Protein AF-A0A290Z7Z8-F1 (afdb_monomer)

Structure (mmCIF, N/CA/C/O backbone):
data_AF-A0A290Z7Z8-F1
#
_entry.id   AF-A0A290Z7Z8-F1
#
loop_
_atom_site.group_PDB
_atom_site.id
_atom_site.type_symbol
_atom_site.label_atom_id
_atom_site.label_alt_id
_atom_site.label_comp_id
_atom_site.label_asym_id
_atom_site.label_entity_id
_atom_site.label_seq_id
_atom_site.pdbx_PDB_ins_code
_atom_site.Cartn_x
_atom_site.Cartn_y
_atom_site.Cartn_z
_atom_site.occupancy
_atom_site.B_iso_or_equiv
_atom_site.auth_seq_id
_atom_site.auth_comp_id
_atom_site.auth_asym_id
_atom_site.auth_atom_id
_atom_site.pdbx_PDB_model_num
ATOM 1 N N . MET A 1 1 ? 29.429 -17.255 0.946 1.00 90.94 1 MET A N 1
ATOM 2 C CA . MET A 1 1 ? 29.333 -18.631 1.484 1.00 90.94 1 MET A CA 1
ATOM 3 C C . MET A 1 1 ? 28.510 -19.471 0.527 1.00 90.94 1 MET A C 1
ATOM 5 O O . MET A 1 1 ? 27.648 -18.906 -0.132 1.00 90.94 1 MET A O 1
ATOM 9 N N . SER A 1 2 ? 28.783 -20.770 0.415 1.00 92.50 2 SER A N 1
ATOM 10 C CA . SER A 1 2 ? 27.952 -21.655 -0.407 1.00 92.50 2 SER A CA 1
ATOM 11 C C . SER A 1 2 ? 26.678 -22.043 0.348 1.00 92.50 2 SER A C 1
ATOM 13 O O . SER A 1 2 ? 26.756 -22.319 1.544 1.00 92.50 2 SER A O 1
ATOM 15 N N . VAL A 1 3 ? 25.532 -22.036 -0.334 1.00 94.25 3 VAL A N 1
ATOM 16 C CA . VAL A 1 3 ? 24.234 -22.508 0.175 1.00 94.25 3 VAL A CA 1
ATOM 17 C C . VAL A 1 3 ? 23.570 -23.420 -0.858 1.00 94.25 3 VAL A C 1
ATOM 19 O O . VAL A 1 3 ? 23.825 -23.311 -2.059 1.00 94.25 3 VAL A O 1
ATOM 22 N N . SER A 1 4 ? 22.726 -24.334 -0.384 1.00 94.38 4 SER A N 1
ATOM 23 C CA . SER A 1 4 ? 22.167 -25.427 -1.184 1.00 94.38 4 SER A CA 1
ATOM 24 C C . SER A 1 4 ? 20.669 -25.245 -1.440 1.00 94.38 4 SER A C 1
ATOM 26 O O . SER A 1 4 ? 19.881 -26.067 -0.998 1.00 94.38 4 SER A O 1
ATOM 28 N N . LEU A 1 5 ? 20.264 -24.171 -2.130 1.00 92.88 5 LEU A N 1
ATOM 29 C CA . LEU A 1 5 ? 18.834 -23.887 -2.337 1.00 92.88 5 LEU A CA 1
ATOM 30 C C . LEU A 1 5 ? 18.140 -24.848 -3.313 1.00 92.88 5 LEU A C 1
ATOM 32 O O . LEU A 1 5 ? 17.034 -25.283 -3.026 1.00 92.88 5 LEU A O 1
ATOM 36 N N . THR A 1 6 ? 18.761 -25.187 -4.446 1.00 94.19 6 THR A N 1
ATOM 37 C CA . THR A 1 6 ? 18.162 -26.084 -5.467 1.00 94.19 6 THR A CA 1
ATOM 38 C C . THR A 1 6 ? 18.966 -27.374 -5.671 1.00 94.19 6 THR A C 1
ATOM 40 O O . THR A 1 6 ? 18.641 -28.216 -6.503 1.00 94.19 6 THR A O 1
ATOM 43 N N . GLY A 1 7 ? 20.037 -27.546 -4.897 1.00 90.88 7 GLY A N 1
ATOM 44 C CA . GLY A 1 7 ? 20.969 -28.668 -4.967 1.00 90.88 7 GLY A CA 1
ATOM 45 C C . GLY A 1 7 ? 22.252 -28.379 -4.181 1.00 90.88 7 GLY A C 1
ATOM 46 O O . GLY A 1 7 ? 22.467 -27.229 -3.778 1.00 90.88 7 GLY A O 1
ATOM 47 N N . PRO A 1 8 ? 23.119 -29.382 -3.948 1.00 92.44 8 PRO A N 1
ATOM 48 C CA . PRO A 1 8 ? 24.332 -29.214 -3.150 1.00 92.44 8 PRO A CA 1
ATOM 49 C C . PRO A 1 8 ? 25.234 -28.094 -3.681 1.00 92.44 8 PRO A C 1
ATOM 51 O O . PRO A 1 8 ? 25.689 -28.145 -4.820 1.00 92.44 8 PRO A O 1
ATOM 54 N N . GLY A 1 9 ? 25.478 -27.073 -2.855 1.00 89.12 9 GLY A N 1
ATOM 55 C CA . GLY A 1 9 ? 26.353 -25.947 -3.190 1.00 89.12 9 GLY A CA 1
ATOM 56 C C . GLY A 1 9 ? 25.905 -25.108 -4.393 1.00 89.12 9 GLY A C 1
ATOM 57 O O . GLY A 1 9 ? 26.718 -24.386 -4.965 1.00 89.12 9 GLY A O 1
ATOM 58 N N . SER A 1 10 ? 24.629 -25.207 -4.772 1.00 92.88 10 SER A N 1
ATOM 59 C CA . SER A 1 10 ? 24.052 -24.595 -5.979 1.00 92.88 10 SER A CA 1
ATOM 60 C C . SER A 1 10 ? 24.207 -23.074 -6.049 1.00 92.88 10 SER A C 1
ATOM 62 O O . SER A 1 10 ? 24.192 -22.518 -7.143 1.00 92.88 10 SER A O 1
ATOM 64 N N . HIS A 1 11 ? 24.365 -22.394 -4.909 1.00 95.50 11 HIS A N 1
ATOM 65 C CA . HIS A 1 11 ? 24.386 -20.936 -4.861 1.00 95.50 11 HIS A CA 1
ATOM 66 C C . HIS A 1 11 ? 25.506 -20.385 -3.981 1.00 95.50 11 HIS A C 1
ATOM 68 O O . HIS A 1 11 ? 25.950 -21.002 -3.007 1.00 95.50 11 HIS A O 1
ATOM 74 N N . VAL A 1 12 ? 25.926 -19.160 -4.298 1.00 93.69 12 VAL A N 1
ATOM 75 C CA . VAL A 1 12 ? 26.860 -18.375 -3.490 1.00 93.69 12 VAL A CA 1
ATOM 76 C C . VAL A 1 12 ? 26.119 -17.187 -2.894 1.00 93.69 12 VAL A C 1
ATOM 78 O O . VAL A 1 12 ? 25.787 -16.234 -3.586 1.00 93.69 12 VAL A O 1
ATOM 81 N N . LEU A 1 13 ? 25.915 -17.223 -1.581 1.00 93.06 13 LEU A N 1
ATOM 82 C CA . LEU A 1 13 ? 25.332 -16.126 -0.824 1.00 93.06 13 LEU A CA 1
ATOM 83 C C . LEU A 1 13 ? 26.422 -15.148 -0.367 1.00 93.06 13 LEU A C 1
ATOM 85 O O . LEU A 1 13 ? 27.355 -15.527 0.358 1.00 93.06 13 LEU A O 1
ATOM 89 N N . VAL A 1 14 ? 26.278 -13.875 -0.736 1.00 90.06 14 VAL A N 1
ATOM 90 C CA . VAL A 1 14 ? 27.146 -12.777 -0.287 1.00 90.06 14 VAL A CA 1
ATOM 91 C C . VAL A 1 14 ? 26.408 -11.942 0.755 1.00 90.06 14 VAL A C 1
ATOM 93 O O . VAL A 1 14 ? 25.531 -11.150 0.432 1.00 90.06 14 VAL A O 1
ATOM 96 N N . ARG A 1 15 ? 26.779 -12.097 2.029 1.00 86.75 15 ARG A N 1
ATOM 97 C CA . ARG A 1 15 ? 26.161 -11.350 3.133 1.00 86.75 15 ARG A CA 1
ATOM 98 C C . ARG A 1 15 ? 26.878 -10.022 3.354 1.00 86.75 15 ARG A C 1
ATOM 100 O O . ARG A 1 15 ? 28.103 -9.989 3.464 1.00 86.75 15 ARG A O 1
ATOM 107 N N . ARG A 1 16 ? 26.112 -8.938 3.481 1.00 82.12 16 ARG A N 1
ATOM 108 C CA . ARG A 1 16 ? 26.626 -7.620 3.880 1.00 82.12 16 ARG A CA 1
ATOM 109 C C . ARG A 1 16 ? 26.371 -7.392 5.376 1.00 82.12 16 ARG A C 1
ATOM 111 O O . ARG A 1 16 ? 25.258 -7.659 5.835 1.00 82.12 16 ARG A O 1
ATOM 118 N N . PRO A 1 17 ? 27.356 -6.902 6.152 1.00 77.94 17 PRO A N 1
ATOM 119 C CA . PRO A 1 17 ? 27.146 -6.571 7.559 1.00 77.94 17 PRO A CA 1
ATOM 120 C C . PRO A 1 17 ? 25.953 -5.628 7.750 1.00 77.94 17 PRO A C 1
ATOM 122 O O . PRO A 1 17 ? 25.793 -4.662 7.009 1.00 77.94 17 PRO A O 1
ATOM 125 N N . GLY A 1 18 ? 25.101 -5.926 8.731 1.00 77.75 18 GLY A N 1
ATOM 126 C CA . GLY A 1 18 ? 23.905 -5.131 9.034 1.00 77.75 18 GLY A CA 1
ATOM 127 C C . GLY A 1 18 ? 22.697 -5.371 8.117 1.00 77.75 18 GLY A C 1
ATOM 128 O O . GLY A 1 18 ? 21.610 -4.899 8.441 1.00 77.75 18 GLY A O 1
ATOM 129 N N . VAL A 1 19 ? 22.834 -6.136 7.028 1.00 83.00 19 VAL A N 1
ATOM 130 C CA . VAL A 1 19 ? 21.712 -6.460 6.131 1.00 83.00 19 VAL A CA 1
ATOM 131 C C . VAL A 1 19 ? 20.988 -7.716 6.617 1.00 83.00 19 VAL A C 1
ATOM 133 O O . VAL A 1 19 ? 21.551 -8.811 6.670 1.00 83.00 19 VAL A O 1
ATOM 136 N N . GLY A 1 20 ? 19.722 -7.542 6.999 1.00 88.44 20 GLY A N 1
ATOM 137 C CA . GLY A 1 20 ? 18.832 -8.612 7.456 1.00 88.44 20 GLY A CA 1
ATOM 138 C C . GLY A 1 20 ? 17.865 -9.135 6.393 1.00 88.44 20 GLY A C 1
ATOM 139 O O . GLY A 1 20 ? 17.064 -10.006 6.716 1.00 88.44 20 GLY A O 1
ATOM 140 N N . SER A 1 21 ? 17.900 -8.590 5.179 1.00 91.81 21 SER A N 1
ATOM 141 C CA . SER A 1 21 ? 17.049 -9.001 4.063 1.00 91.81 21 SER A CA 1
ATOM 142 C C . SER A 1 21 ? 17.734 -10.048 3.188 1.00 91.81 21 SER A C 1
ATOM 144 O O . SER A 1 21 ? 18.965 -10.119 3.153 1.00 91.81 21 SER A O 1
ATOM 146 N N . LEU A 1 22 ? 16.921 -10.834 2.493 1.00 95.31 22 LEU A N 1
ATOM 147 C CA . LEU A 1 22 ? 17.322 -11.732 1.422 1.00 95.31 22 LEU A CA 1
ATOM 148 C C . LEU A 1 22 ? 16.306 -11.606 0.284 1.00 95.31 22 LEU A C 1
ATOM 150 O O . LEU A 1 22 ? 15.119 -11.829 0.520 1.00 95.31 22 LEU A O 1
ATOM 154 N N . SER A 1 23 ? 16.768 -11.311 -0.928 1.00 95.75 23 SER A N 1
ATOM 155 C CA . SER A 1 23 ? 15.932 -11.356 -2.131 1.00 95.75 23 SER A CA 1
ATOM 156 C C . SER A 1 23 ? 16.237 -12.588 -2.990 1.00 95.75 23 SER A C 1
ATOM 158 O O . SER A 1 23 ? 17.393 -12.892 -3.291 1.00 95.75 23 SER A O 1
ATOM 160 N N . VAL A 1 24 ? 15.196 -13.314 -3.389 1.00 97.00 24 VAL A N 1
ATOM 161 C CA . VAL A 1 24 ? 15.277 -14.548 -4.179 1.00 97.00 24 VAL A CA 1
ATOM 162 C C . VAL A 1 24 ? 14.276 -14.472 -5.331 1.00 97.00 24 VAL A C 1
ATOM 164 O O . VAL A 1 24 ? 13.104 -14.178 -5.108 1.00 97.00 24 VAL A O 1
ATOM 167 N N . GLY A 1 25 ? 14.700 -14.739 -6.566 1.00 96.25 25 GLY A N 1
ATOM 168 C CA . GLY A 1 25 ? 13.774 -14.687 -7.702 1.00 96.25 25 GLY A CA 1
ATOM 169 C C . GLY A 1 25 ? 14.332 -15.200 -9.031 1.00 96.25 25 GLY A C 1
ATOM 170 O O . GLY A 1 25 ? 15.509 -15.564 -9.099 1.00 96.25 25 GLY A O 1
ATOM 171 N N . PRO A 1 26 ? 13.501 -15.213 -10.092 1.00 94.25 26 PRO A N 1
ATOM 172 C CA . PRO A 1 26 ? 13.855 -15.738 -11.406 1.00 94.25 26 PRO A CA 1
ATOM 173 C C . PRO A 1 26 ? 14.978 -14.961 -12.093 1.00 94.25 26 PRO A C 1
ATOM 175 O O . PRO A 1 26 ? 15.171 -13.770 -11.811 1.00 94.25 26 PRO A O 1
ATOM 178 N N . PRO A 1 27 ? 15.696 -15.598 -13.041 1.00 91.81 27 PRO A N 1
ATOM 179 C CA . PRO A 1 27 ? 16.619 -14.899 -13.928 1.00 91.81 27 PRO A CA 1
ATOM 180 C C . PRO A 1 27 ? 15.958 -13.671 -14.566 1.00 91.81 27 PRO A C 1
ATOM 182 O O . PRO A 1 27 ? 14.813 -13.733 -15.005 1.00 91.81 27 PRO A O 1
ATOM 185 N N . GLY A 1 28 ? 16.679 -12.549 -14.610 1.00 85.12 28 GLY A N 1
ATOM 186 C CA . GLY A 1 28 ? 16.146 -11.274 -15.105 1.00 85.12 28 GLY A CA 1
ATOM 187 C C . GLY A 1 28 ? 15.398 -10.442 -14.058 1.00 85.12 28 GLY A C 1
ATOM 188 O O . GLY A 1 28 ? 14.997 -9.325 -14.366 1.00 85.12 28 GLY A O 1
ATOM 189 N N . SER A 1 29 ? 15.246 -10.931 -12.822 1.00 85.06 29 SER A N 1
ATOM 190 C CA . SER A 1 29 ? 14.781 -10.096 -11.710 1.00 85.06 29 SER A CA 1
ATOM 191 C C . SER A 1 29 ? 15.838 -9.059 -11.332 1.00 85.06 29 SER A C 1
ATOM 193 O O . SER A 1 29 ? 17.018 -9.382 -11.161 1.00 85.06 29 SER A O 1
ATOM 195 N N . ASP A 1 30 ? 15.411 -7.813 -11.150 1.00 80.62 30 ASP A N 1
ATOM 196 C CA . ASP A 1 30 ? 16.306 -6.731 -10.761 1.00 80.62 30 ASP A CA 1
ATOM 197 C C . ASP A 1 30 ? 16.831 -6.927 -9.333 1.00 80.62 30 ASP A C 1
ATOM 199 O O . ASP A 1 30 ? 16.070 -6.949 -8.369 1.00 80.62 30 ASP A O 1
ATOM 203 N N . LYS A 1 31 ? 18.163 -6.980 -9.188 1.00 80.88 31 LYS A N 1
ATOM 204 C CA . LYS A 1 31 ? 18.872 -6.909 -7.893 1.00 80.88 31 LYS A CA 1
ATOM 205 C C . LYS A 1 31 ? 18.453 -7.987 -6.874 1.00 80.88 31 LYS A C 1
ATOM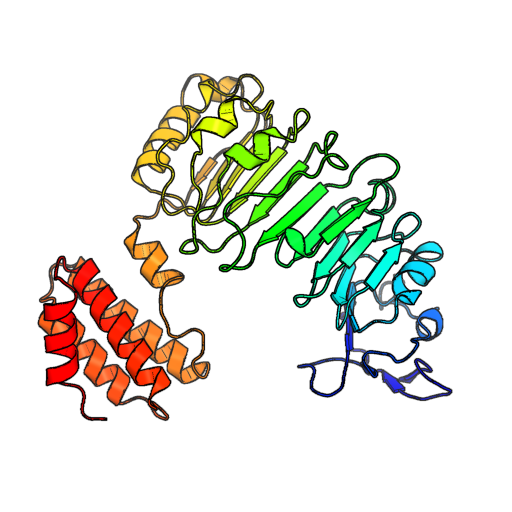 207 O O . LYS A 1 31 ? 18.329 -7.693 -5.683 1.00 80.88 31 LYS A O 1
ATOM 212 N N . VAL A 1 32 ? 18.281 -9.229 -7.324 1.00 91.88 32 VAL A N 1
ATOM 213 C CA . VAL A 1 32 ? 18.112 -10.377 -6.417 1.00 91.88 32 VAL A CA 1
ATOM 214 C C . VAL A 1 32 ? 19.454 -10.856 -5.853 1.00 91.88 32 VAL A C 1
ATOM 216 O O . VAL A 1 32 ? 20.461 -10.859 -6.564 1.00 91.88 32 VAL A O 1
ATOM 219 N N . ASP A 1 33 ? 19.480 -11.260 -4.581 1.00 94.06 33 ASP A N 1
ATOM 220 C CA . ASP A 1 33 ? 20.668 -11.834 -3.938 1.00 94.06 33 ASP A CA 1
ATOM 221 C C . ASP A 1 33 ? 20.939 -13.258 -4.441 1.00 94.06 33 ASP A C 1
ATOM 223 O O . ASP A 1 33 ? 22.098 -13.644 -4.604 1.00 94.06 33 ASP A O 1
ATOM 227 N N . LEU A 1 34 ? 19.879 -14.040 -4.675 1.00 95.88 34 LEU A N 1
ATOM 228 C CA . LEU A 1 34 ? 19.945 -15.423 -5.151 1.00 95.88 34 LEU A CA 1
ATOM 229 C C . LEU A 1 34 ? 18.967 -15.633 -6.313 1.00 95.88 34 LEU A C 1
ATOM 231 O O . LEU A 1 34 ? 17.805 -15.237 -6.245 1.00 95.88 34 LEU A O 1
ATOM 235 N N . VAL A 1 35 ? 19.446 -16.269 -7.381 1.00 95.88 35 VAL A N 1
ATOM 236 C CA . VAL A 1 35 ? 18.654 -16.535 -8.588 1.00 95.88 35 VAL A CA 1
ATOM 237 C C . VAL A 1 35 ? 18.174 -17.980 -8.571 1.00 95.88 35 VAL A C 1
ATOM 239 O O . VAL A 1 35 ? 19.001 -18.883 -8.609 1.00 95.88 35 VAL A O 1
ATOM 242 N N . VAL A 1 36 ? 16.860 -18.187 -8.565 1.00 96.06 36 VAL A N 1
ATOM 243 C CA . VAL A 1 36 ? 16.207 -19.505 -8.677 1.00 96.06 36 VAL A CA 1
ATOM 244 C C . VAL A 1 36 ? 15.135 -19.426 -9.754 1.00 96.06 36 VAL A C 1
ATOM 246 O O . VAL A 1 36 ? 14.522 -18.378 -9.905 1.00 96.06 36 VAL A O 1
ATOM 249 N N . GLY A 1 37 ? 14.888 -20.490 -10.512 1.00 94.25 37 GLY A N 1
ATOM 250 C CA . GLY A 1 37 ? 13.786 -20.530 -11.473 1.00 94.25 37 GLY A CA 1
ATOM 251 C C . GLY A 1 37 ? 12.418 -20.302 -10.807 1.00 94.25 37 GLY A C 1
ATOM 252 O O . GLY A 1 37 ? 12.262 -20.567 -9.614 1.00 94.25 37 GLY A O 1
ATOM 253 N N . PRO A 1 38 ? 11.403 -19.828 -11.555 1.00 93.12 38 PRO A N 1
ATOM 254 C CA . PRO A 1 38 ? 10.077 -19.558 -10.993 1.00 93.12 38 PRO A CA 1
ATOM 255 C C . PRO A 1 38 ? 9.416 -20.817 -10.411 1.00 93.12 38 PRO A C 1
ATOM 257 O O . PRO A 1 38 ? 8.707 -20.712 -9.417 1.00 93.12 38 PRO A O 1
ATOM 260 N N . ASP A 1 39 ? 9.697 -21.990 -10.982 1.00 95.94 39 ASP A N 1
ATOM 261 C CA . ASP A 1 39 ? 9.159 -23.289 -10.554 1.00 95.94 39 ASP A CA 1
ATOM 262 C C . ASP A 1 39 ? 10.179 -24.147 -9.786 1.00 95.94 39 ASP A C 1
ATOM 264 O O . ASP A 1 39 ? 9.902 -25.303 -9.455 1.00 95.94 39 ASP A O 1
ATOM 268 N N . ASP A 1 40 ? 11.372 -23.609 -9.511 1.00 95.88 40 ASP A N 1
ATOM 269 C CA . ASP A 1 40 ? 12.389 -24.343 -8.767 1.00 95.88 40 ASP A CA 1
ATOM 270 C C . ASP A 1 40 ? 11.940 -24.522 -7.319 1.00 95.88 40 ASP A C 1
ATOM 272 O O . ASP A 1 40 ? 11.587 -23.566 -6.627 1.00 95.88 40 ASP A O 1
ATOM 276 N N . ARG A 1 41 ? 12.023 -25.759 -6.826 1.00 95.31 41 ARG A N 1
ATOM 277 C CA . ARG A 1 41 ? 11.835 -26.034 -5.403 1.00 95.31 41 ARG A CA 1
ATOM 278 C C . ARG A 1 41 ? 13.003 -25.449 -4.614 1.00 95.31 41 ARG A C 1
ATOM 280 O O . ARG A 1 41 ? 14.156 -25.786 -4.883 1.00 95.31 41 ARG A O 1
ATOM 287 N N . VAL A 1 42 ? 12.692 -24.639 -3.607 1.00 96.44 42 VAL A N 1
ATOM 288 C CA . VAL A 1 42 ? 13.691 -23.960 -2.774 1.00 96.44 42 VAL A CA 1
ATOM 289 C C . VAL A 1 42 ? 13.804 -24.657 -1.421 1.00 96.44 42 VAL A C 1
ATOM 291 O O . VAL A 1 42 ? 12.835 -24.772 -0.678 1.00 96.44 42 VAL A O 1
ATOM 294 N N . ASP A 1 43 ? 15.002 -25.109 -1.062 1.00 96.38 43 ASP A N 1
ATOM 295 C CA . ASP A 1 43 ? 15.293 -25.583 0.289 1.00 96.38 43 ASP A CA 1
ATOM 296 C C . ASP A 1 43 ? 15.623 -24.406 1.218 1.00 96.38 43 ASP A C 1
ATOM 298 O O . ASP A 1 43 ? 16.778 -24.007 1.388 1.00 96.38 43 ASP A O 1
ATOM 302 N N . TRP A 1 44 ? 14.590 -23.846 1.847 1.00 96.19 44 TRP A N 1
ATOM 303 C CA . TRP A 1 44 ? 14.740 -22.747 2.806 1.00 96.19 44 TRP A CA 1
ATOM 304 C C . TRP A 1 44 ? 15.524 -23.135 4.067 1.00 96.19 44 TRP A C 1
ATOM 306 O O . TRP A 1 44 ? 16.088 -22.258 4.724 1.00 96.19 44 TRP A O 1
ATOM 316 N N . THR A 1 45 ? 15.634 -24.432 4.385 1.00 95.44 45 THR A N 1
ATOM 317 C CA . THR A 1 45 ? 16.413 -24.898 5.546 1.00 95.44 45 THR A CA 1
ATOM 318 C C . THR A 1 45 ? 17.917 -24.729 5.340 1.00 95.44 45 THR A C 1
ATOM 320 O O . THR A 1 45 ? 18.669 -24.640 6.309 1.00 95.44 45 THR A O 1
ATOM 323 N N . ALA A 1 46 ? 18.372 -24.540 4.094 1.00 95.12 46 ALA A N 1
ATOM 324 C CA . ALA A 1 46 ? 19.754 -24.167 3.795 1.00 95.12 46 ALA A CA 1
ATOM 325 C C . ALA A 1 46 ? 20.169 -22.809 4.405 1.00 95.12 46 ALA A C 1
ATOM 327 O O . ALA A 1 46 ? 21.354 -22.468 4.411 1.00 95.12 46 ALA A O 1
ATOM 328 N N . LEU A 1 47 ? 19.203 -22.025 4.901 1.00 94.69 47 LEU A N 1
ATOM 329 C CA . LEU A 1 47 ? 19.409 -20.755 5.598 1.00 94.69 47 LEU A CA 1
ATOM 330 C C . LEU A 1 47 ? 19.324 -20.892 7.129 1.00 94.69 47 LEU A C 1
ATOM 332 O O . LEU A 1 47 ? 19.438 -19.894 7.850 1.00 94.69 47 LEU A O 1
ATOM 336 N N . ASP A 1 48 ? 19.084 -22.093 7.651 1.00 93.12 48 ASP A N 1
ATOM 337 C CA . ASP A 1 48 ? 19.016 -22.324 9.089 1.00 93.12 48 ASP A CA 1
ATOM 338 C C . ASP A 1 48 ? 20.398 -22.246 9.743 1.00 93.12 48 ASP A C 1
ATOM 340 O O . ASP A 1 48 ? 21.438 -22.483 9.130 1.00 93.12 48 ASP A O 1
ATOM 344 N N . GLY A 1 49 ? 20.413 -21.806 11.003 1.00 89.81 49 GLY A N 1
ATOM 345 C CA . GLY A 1 49 ? 21.645 -21.512 11.742 1.00 89.81 49 GLY A CA 1
ATOM 346 C C . GLY A 1 49 ? 22.358 -20.224 11.314 1.00 89.81 49 GLY A C 1
ATOM 347 O O . GLY A 1 49 ? 23.332 -19.829 11.950 1.00 89.81 49 GLY A O 1
ATOM 348 N N . LEU A 1 50 ? 21.888 -19.530 10.270 1.00 91.88 50 LEU A N 1
ATOM 349 C CA . LEU A 1 50 ? 22.421 -18.219 9.918 1.00 91.88 50 LEU A CA 1
ATOM 350 C C . LEU A 1 50 ? 21.874 -17.150 10.862 1.00 91.88 50 LEU A C 1
ATOM 352 O O . LEU A 1 50 ? 20.666 -17.003 11.046 1.00 91.88 50 LEU A O 1
ATOM 356 N N . GLU A 1 51 ? 22.786 -16.352 11.408 1.00 90.81 51 GLU A N 1
ATOM 357 C CA . GLU A 1 51 ? 22.469 -15.299 12.367 1.00 90.81 51 GLU A CA 1
ATOM 358 C C . GLU A 1 51 ? 22.987 -13.939 11.902 1.00 90.81 51 GLU A C 1
ATOM 360 O O . GLU A 1 51 ? 23.967 -13.816 11.158 1.00 90.81 51 GLU A O 1
ATOM 365 N N . THR A 1 52 ? 22.302 -12.887 12.329 1.00 87.50 52 THR A N 1
ATOM 366 C CA . THR A 1 52 ? 22.767 -11.501 12.274 1.00 87.50 52 THR A CA 1
ATOM 367 C C . THR A 1 52 ? 23.931 -11.295 13.253 1.00 87.50 52 THR A C 1
ATOM 369 O O . THR A 1 52 ? 24.054 -12.049 14.214 1.00 87.50 52 THR A O 1
ATOM 372 N N . PRO A 1 53 ? 24.749 -10.236 13.097 1.00 82.88 53 PRO A N 1
ATOM 373 C CA . PRO A 1 53 ? 25.813 -9.930 14.062 1.00 82.88 53 PRO A CA 1
ATOM 374 C C . PRO A 1 53 ? 25.333 -9.747 15.514 1.00 82.88 53 PRO A C 1
ATOM 376 O O . PRO A 1 53 ? 26.130 -9.860 16.436 1.00 82.88 53 PRO A O 1
ATOM 379 N N . ALA A 1 54 ? 24.042 -9.461 15.717 1.00 84.69 54 ALA A N 1
ATOM 380 C CA . ALA A 1 54 ? 23.418 -9.320 17.031 1.00 84.69 54 ALA A CA 1
ATOM 381 C C . ALA A 1 54 ? 22.813 -10.635 17.576 1.00 84.69 54 ALA A C 1
ATOM 383 O O . ALA A 1 54 ? 22.073 -10.593 18.553 1.00 84.69 54 ALA A O 1
ATOM 384 N N . GLY A 1 55 ? 23.065 -11.784 16.933 1.00 85.50 55 GLY A N 1
ATOM 385 C CA . GLY A 1 55 ? 22.569 -13.104 17.357 1.00 85.50 55 GLY A CA 1
ATOM 386 C C . GLY A 1 55 ? 21.101 -13.391 17.015 1.00 85.50 55 GLY A C 1
ATOM 387 O O . GLY A 1 55 ? 20.551 -14.410 17.412 1.00 85.50 55 GLY A O 1
ATOM 388 N N . GLY A 1 56 ? 20.427 -12.496 16.286 1.00 86.44 56 GLY A N 1
ATOM 389 C CA . GLY A 1 56 ? 19.079 -12.751 15.768 1.00 86.44 56 GLY A CA 1
ATOM 390 C C . GLY A 1 56 ? 19.105 -13.626 14.516 1.00 86.44 56 GLY A C 1
ATOM 391 O O . GLY A 1 56 ? 20.056 -13.552 13.742 1.00 86.44 56 GLY A O 1
ATOM 392 N N . LEU A 1 57 ? 18.041 -14.385 14.271 1.00 91.00 57 LEU A N 1
ATOM 393 C CA . LEU A 1 57 ? 17.890 -15.238 13.090 1.00 91.00 57 LEU A CA 1
ATOM 394 C C . LEU A 1 57 ? 18.002 -14.443 11.772 1.00 91.00 57 LEU A C 1
ATOM 396 O O . LEU A 1 57 ? 17.429 -13.362 11.634 1.00 91.00 57 LEU A O 1
ATOM 400 N N . TRP A 1 58 ? 18.724 -14.987 10.790 1.00 93.19 58 TRP A N 1
ATOM 401 C CA . TRP A 1 58 ? 18.880 -14.426 9.444 1.00 93.19 58 TRP A CA 1
ATOM 402 C C . TRP A 1 58 ? 18.422 -15.434 8.370 1.00 93.19 58 TRP A C 1
ATOM 404 O O . TRP A 1 58 ? 18.793 -16.602 8.473 1.00 93.19 58 TRP A O 1
ATOM 414 N N . PRO A 1 59 ? 17.638 -15.043 7.349 1.00 94.50 59 PRO A N 1
ATOM 415 C CA . PRO A 1 59 ? 17.137 -13.694 7.096 1.00 94.50 59 PRO A CA 1
ATOM 416 C C . PRO A 1 59 ? 16.009 -13.296 8.060 1.00 94.50 59 PRO A C 1
ATOM 418 O O . PRO A 1 59 ? 15.303 -14.139 8.612 1.00 94.50 59 PRO A O 1
ATOM 421 N N . ARG A 1 60 ? 15.874 -11.984 8.270 1.00 94.50 60 ARG A N 1
ATOM 422 C CA . ARG A 1 60 ? 14.752 -11.348 8.979 1.00 94.50 60 ARG A CA 1
ATOM 423 C C . ARG A 1 60 ? 13.629 -11.015 7.998 1.00 94.50 60 ARG A C 1
ATOM 425 O O . ARG A 1 60 ? 12.464 -11.229 8.315 1.00 94.50 60 ARG A O 1
ATOM 432 N N . TRP A 1 61 ? 14.000 -10.528 6.815 1.00 95.50 61 TRP A N 1
ATOM 433 C CA . TRP A 1 61 ? 13.093 -10.146 5.734 1.00 95.50 61 TRP A CA 1
ATOM 434 C C . TRP A 1 61 ? 13.402 -10.971 4.491 1.00 95.50 61 TRP A C 1
ATOM 436 O O . TRP A 1 61 ? 14.573 -11.135 4.152 1.00 95.50 61 TRP A O 1
ATOM 446 N N . VAL A 1 62 ? 12.372 -11.493 3.838 1.00 97.25 62 VAL A N 1
ATOM 447 C CA . VAL A 1 62 ? 12.508 -12.261 2.599 1.00 97.25 62 VAL A CA 1
ATOM 448 C C . VAL A 1 62 ? 11.655 -11.607 1.525 1.00 97.25 62 VAL A C 1
ATOM 450 O O . VAL A 1 62 ? 10.457 -11.434 1.731 1.00 97.25 62 VAL A O 1
ATOM 453 N N . ASP A 1 63 ? 12.267 -11.280 0.395 1.00 97.12 63 ASP A N 1
ATOM 454 C CA . ASP A 1 63 ? 11.581 -10.899 -0.836 1.00 97.12 63 ASP A CA 1
ATOM 455 C C . ASP A 1 63 ? 11.705 -12.077 -1.806 1.00 97.12 63 ASP A C 1
ATOM 457 O O . ASP A 1 63 ? 12.801 -12.386 -2.270 1.00 97.12 63 ASP A O 1
ATOM 461 N N . TYR A 1 64 ? 10.608 -12.783 -2.069 1.00 97.69 64 TYR A N 1
ATOM 462 C CA . TYR A 1 64 ? 10.590 -13.957 -2.934 1.00 97.69 64 TYR A CA 1
ATOM 463 C C . TYR A 1 64 ? 9.631 -13.759 -4.105 1.00 97.69 64 TYR A C 1
ATOM 465 O O . TYR A 1 64 ? 8.454 -13.470 -3.898 1.00 97.69 64 TYR A O 1
ATOM 473 N N . ARG A 1 65 ? 10.131 -13.964 -5.325 1.00 97.38 65 ARG A N 1
ATOM 474 C CA . ARG A 1 65 ? 9.324 -14.048 -6.547 1.00 97.38 65 ARG A CA 1
ATOM 475 C C . ARG A 1 65 ? 9.422 -15.461 -7.115 1.00 97.38 65 ARG A C 1
ATOM 477 O O . ARG A 1 65 ? 10.520 -15.918 -7.422 1.00 97.38 65 ARG A O 1
ATOM 484 N N . GLY A 1 66 ? 8.288 -16.127 -7.295 1.00 96.00 66 GLY A N 1
ATOM 485 C CA . GLY A 1 66 ? 8.229 -17.489 -7.824 1.00 96.00 66 GLY A CA 1
ATOM 486 C C . GLY A 1 66 ? 6.985 -18.243 -7.365 1.00 96.00 66 GLY A C 1
ATOM 487 O O . GLY A 1 66 ? 6.027 -17.649 -6.873 1.00 96.00 66 GLY A O 1
ATOM 488 N N . ASN A 1 67 ? 7.003 -19.560 -7.545 1.00 95.81 67 ASN A N 1
ATOM 489 C CA . ASN A 1 67 ? 5.866 -20.446 -7.305 1.00 95.81 67 ASN A CA 1
ATOM 490 C C . ASN A 1 67 ? 6.119 -21.456 -6.171 1.00 95.81 67 ASN A C 1
ATOM 492 O O . ASN A 1 67 ? 5.186 -22.149 -5.762 1.00 95.81 67 ASN A O 1
ATOM 496 N N . ASP A 1 68 ? 7.341 -21.547 -5.627 1.00 96.88 68 ASP A N 1
ATOM 497 C CA . ASP A 1 68 ? 7.626 -22.422 -4.487 1.00 96.88 68 ASP A CA 1
ATOM 498 C C . ASP A 1 68 ? 6.985 -21.880 -3.206 1.00 96.88 68 ASP A C 1
ATOM 500 O O . ASP A 1 68 ? 7.284 -20.792 -2.715 1.00 96.88 68 ASP A O 1
ATOM 504 N N . LEU A 1 69 ? 6.093 -22.679 -2.629 1.00 97.56 69 LEU A N 1
ATOM 505 C CA . LEU A 1 69 ? 5.337 -22.301 -1.436 1.00 97.56 69 LEU A CA 1
ATOM 506 C C . LEU A 1 69 ? 5.987 -22.798 -0.143 1.00 97.56 69 LEU A C 1
ATOM 508 O O . LEU A 1 69 ? 5.449 -22.584 0.945 1.00 97.56 69 LEU A O 1
ATOM 512 N N . SER A 1 70 ? 7.141 -23.465 -0.223 1.00 96.62 70 SER A N 1
ATOM 513 C CA . SER A 1 70 ? 7.751 -24.089 0.950 1.00 96.62 70 SER A CA 1
ATOM 514 C C . SER A 1 70 ? 8.293 -23.066 1.960 1.00 96.62 70 SER A C 1
ATOM 516 O O . SER A 1 70 ? 8.469 -23.403 3.131 1.00 96.62 70 SER A O 1
ATOM 518 N N . VAL A 1 71 ? 8.407 -21.787 1.572 1.00 97.25 71 VAL A N 1
ATOM 519 C CA . VAL A 1 71 ? 8.673 -20.665 2.491 1.00 97.25 71 VAL A CA 1
ATOM 520 C C . VAL A 1 71 ? 7.598 -20.539 3.577 1.00 97.25 71 VAL A C 1
ATOM 522 O O . VAL A 1 71 ? 7.905 -20.221 4.727 1.00 97.25 71 VAL A O 1
ATOM 525 N N . PHE A 1 72 ? 6.336 -20.842 3.250 1.00 98.00 72 PHE A N 1
ATOM 526 C CA . PHE A 1 72 ? 5.229 -20.805 4.206 1.00 98.00 72 PHE A CA 1
ATOM 527 C C . PHE A 1 72 ? 5.324 -21.947 5.220 1.00 98.00 72 PHE A C 1
ATOM 529 O O . PHE A 1 72 ? 5.026 -21.730 6.396 1.00 98.00 72 PHE A O 1
ATOM 536 N N . GLU A 1 73 ? 5.781 -23.131 4.801 1.00 96.25 73 GLU A N 1
ATOM 537 C CA . GLU A 1 73 ? 6.038 -24.272 5.690 1.00 96.25 73 GLU A CA 1
ATOM 538 C C . GLU A 1 73 ? 7.260 -24.028 6.580 1.00 96.25 73 GLU A C 1
ATOM 540 O O . GLU A 1 73 ? 7.198 -24.229 7.794 1.00 96.25 73 GLU A O 1
ATOM 545 N N . TRP A 1 74 ? 8.349 -23.512 6.009 1.00 96.88 74 TRP A N 1
ATOM 546 C CA . TRP A 1 74 ? 9.550 -23.138 6.757 1.00 96.88 74 TRP A CA 1
ATOM 547 C C . TRP A 1 74 ? 9.235 -22.121 7.863 1.00 96.88 74 TRP A C 1
ATOM 549 O O . TRP A 1 74 ? 9.645 -22.286 9.018 1.00 96.88 74 TRP A O 1
ATOM 559 N N . ALA A 1 75 ? 8.383 -21.138 7.557 1.00 97.31 75 ALA A N 1
ATOM 560 C CA . ALA A 1 75 ? 7.924 -20.144 8.521 1.00 97.31 75 ALA A CA 1
ATOM 561 C C . ALA A 1 75 ? 7.047 -20.712 9.661 1.00 97.31 75 ALA A C 1
ATOM 563 O O . ALA A 1 75 ? 6.732 -19.994 10.611 1.00 97.31 75 ALA A O 1
ATOM 564 N N . ARG A 1 76 ? 6.622 -21.983 9.615 1.00 96.31 76 ARG A N 1
ATOM 565 C CA . ARG A 1 76 ? 5.904 -22.630 10.735 1.00 96.31 76 ARG A CA 1
ATOM 566 C C . ARG A 1 76 ? 6.855 -23.007 11.865 1.00 96.31 76 ARG A C 1
ATOM 568 O O . ARG A 1 76 ? 6.529 -22.823 13.039 1.00 96.31 76 ARG A O 1
ATOM 575 N N . ALA A 1 77 ? 8.037 -23.512 11.510 1.00 92.62 77 ALA A N 1
ATOM 576 C CA . ALA A 1 77 ? 9.065 -23.924 12.464 1.00 92.62 77 ALA A CA 1
ATOM 577 C C . ALA A 1 77 ? 9.843 -22.727 13.030 1.00 92.62 77 ALA A C 1
ATOM 579 O O . ALA A 1 77 ? 10.333 -22.769 14.160 1.00 92.62 77 ALA A O 1
ATOM 580 N N . ARG A 1 78 ? 9.928 -21.639 12.258 1.00 90.75 78 ARG A N 1
ATOM 581 C CA . ARG A 1 78 ? 10.782 -20.490 12.546 1.00 90.75 78 ARG A CA 1
ATOM 582 C C . ARG A 1 78 ? 10.088 -19.184 12.176 1.00 90.75 78 ARG A C 1
ATOM 584 O O . ARG A 1 78 ? 9.590 -19.036 11.071 1.00 90.75 78 ARG A O 1
ATOM 591 N N . ARG A 1 79 ? 10.106 -18.196 13.076 1.00 92.25 79 ARG A N 1
ATOM 592 C CA . ARG A 1 79 ? 9.527 -16.876 12.784 1.00 92.25 79 ARG A CA 1
ATOM 593 C C . ARG A 1 79 ? 10.380 -16.109 11.769 1.00 92.25 79 ARG A C 1
ATOM 595 O O . ARG A 1 79 ? 11.589 -15.985 11.959 1.00 92.25 79 ARG A O 1
ATOM 602 N N . VAL A 1 80 ? 9.723 -15.524 10.770 1.00 95.69 80 VAL A N 1
ATOM 603 C CA . VAL A 1 80 ? 10.300 -14.559 9.821 1.00 95.69 80 VAL A CA 1
ATOM 604 C C . VAL A 1 80 ? 9.691 -13.184 10.112 1.00 95.69 80 VAL A C 1
ATOM 606 O O . VAL A 1 80 ? 8.490 -13.074 10.357 1.00 95.69 80 VAL A O 1
ATOM 609 N N . GLU A 1 81 ? 10.485 -12.114 10.162 1.00 96.62 81 GLU A N 1
ATOM 610 C CA . GLU A 1 81 ? 9.946 -10.790 10.511 1.00 96.62 81 GLU A CA 1
ATOM 611 C C . GLU A 1 81 ? 9.071 -10.215 9.405 1.00 96.62 81 GLU A C 1
ATOM 613 O O . GLU A 1 81 ? 8.019 -9.653 9.706 1.00 96.62 81 GLU A O 1
ATOM 618 N N . GLY A 1 82 ? 9.430 -10.441 8.144 1.00 97.56 82 GLY A N 1
ATOM 619 C CA . GLY A 1 82 ? 8.507 -10.204 7.048 1.00 97.56 82 GLY A CA 1
ATOM 620 C C . GLY A 1 82 ? 8.814 -10.999 5.794 1.00 97.56 82 GLY A C 1
ATOM 621 O O . GLY A 1 82 ? 9.970 -11.277 5.485 1.00 97.56 82 GLY A O 1
ATOM 622 N N . LEU A 1 83 ? 7.747 -11.354 5.086 1.00 98.50 83 LEU A N 1
ATOM 623 C CA . LEU A 1 83 ? 7.799 -11.981 3.773 1.00 98.50 83 LEU A CA 1
ATOM 624 C C . LEU A 1 83 ? 7.074 -11.080 2.776 1.00 98.50 83 LEU A C 1
ATOM 626 O O . LEU A 1 83 ? 5.919 -10.723 3.007 1.00 98.50 83 LEU A O 1
ATOM 630 N N . HIS A 1 84 ? 7.735 -10.742 1.678 1.00 98.50 84 HIS A N 1
ATOM 631 C CA . HIS A 1 84 ? 7.106 -10.291 0.448 1.00 98.50 84 HIS A CA 1
ATOM 632 C C . HIS A 1 84 ? 7.135 -11.457 -0.539 1.00 98.50 84 HIS A C 1
ATOM 634 O O . HIS A 1 84 ? 8.206 -11.932 -0.902 1.00 98.50 84 HIS A O 1
ATOM 640 N N . PHE A 1 85 ? 5.962 -11.948 -0.921 1.00 98.44 85 PHE A N 1
ATOM 641 C CA . PHE A 1 85 ? 5.789 -13.032 -1.878 1.00 98.44 85 PHE A CA 1
ATOM 642 C C . PHE A 1 85 ? 5.141 -12.473 -3.141 1.00 98.44 85 PHE A C 1
ATOM 644 O O . PHE A 1 85 ? 4.039 -11.934 -3.063 1.00 98.44 85 PHE A O 1
ATOM 651 N N . GLU A 1 86 ? 5.788 -12.622 -4.289 1.00 97.75 86 GLU A N 1
ATOM 652 C CA . GLU A 1 86 ? 5.223 -12.293 -5.594 1.00 97.75 86 GLU A CA 1
ATOM 653 C C . GLU A 1 86 ? 5.017 -13.568 -6.411 1.00 97.75 86 GLU A C 1
ATOM 655 O O . GLU A 1 86 ? 5.972 -14.280 -6.731 1.00 97.75 86 GLU A O 1
ATOM 660 N N . ALA A 1 87 ? 3.757 -13.849 -6.742 1.00 96.81 87 ALA A N 1
ATOM 661 C CA . ALA A 1 87 ? 3.399 -15.016 -7.530 1.00 96.81 87 ALA A CA 1
ATOM 662 C C . ALA A 1 87 ? 3.856 -14.848 -8.988 1.00 96.81 87 ALA A C 1
ATOM 664 O O . ALA A 1 87 ? 3.655 -13.793 -9.587 1.00 96.81 87 ALA A O 1
ATOM 665 N N . ALA A 1 88 ? 4.440 -15.900 -9.565 1.00 96.06 88 ALA A N 1
ATOM 666 C CA . ALA A 1 88 ? 4.778 -15.955 -10.992 1.00 96.06 88 ALA A CA 1
ATOM 667 C C . ALA A 1 88 ? 3.748 -16.755 -11.820 1.00 96.06 88 ALA A C 1
ATOM 669 O O . ALA A 1 88 ? 3.910 -16.921 -13.028 1.00 96.06 88 ALA A O 1
ATOM 670 N N . SER A 1 89 ? 2.722 -17.303 -11.163 1.00 97.06 89 SER A N 1
ATOM 671 C CA . SER A 1 89 ? 1.601 -18.042 -11.749 1.00 97.06 89 SER A CA 1
ATOM 672 C C . SER A 1 89 ? 0.450 -18.151 -10.737 1.00 97.06 89 SER A C 1
ATOM 674 O O . SER A 1 89 ? 0.543 -17.634 -9.622 1.00 97.06 89 SER A O 1
ATOM 676 N N . ASP A 1 90 ? -0.638 -18.830 -11.105 1.00 98.31 90 ASP A N 1
ATOM 677 C CA . ASP A 1 90 ? -1.733 -19.121 -10.178 1.00 98.31 90 ASP A CA 1
ATOM 678 C C . ASP A 1 90 ? -1.264 -20.029 -9.028 1.00 98.31 90 ASP A C 1
ATOM 680 O O . ASP A 1 90 ? -0.724 -21.114 -9.254 1.00 98.31 90 ASP A O 1
ATOM 684 N N . VAL A 1 91 ? -1.530 -19.631 -7.780 1.00 98.12 91 VAL A N 1
ATOM 685 C CA . VAL A 1 91 ? -1.032 -20.329 -6.580 1.00 98.12 91 VAL A CA 1
ATOM 686 C C . VAL A 1 91 ? -2.106 -20.537 -5.513 1.00 98.12 91 VAL A C 1
ATOM 688 O O . VAL A 1 91 ? -3.089 -19.798 -5.403 1.00 98.12 91 VAL A O 1
ATOM 691 N N . VAL A 1 92 ? -1.904 -21.564 -4.681 1.00 98.44 92 VAL A N 1
ATOM 692 C CA . VAL A 1 92 ? -2.742 -21.869 -3.511 1.00 98.44 92 VAL A CA 1
ATOM 693 C C . VAL A 1 92 ? -1.876 -21.853 -2.259 1.00 98.44 92 VAL A C 1
ATOM 695 O O . VAL A 1 92 ? -1.176 -22.814 -1.964 1.00 98.44 92 VAL A O 1
ATOM 698 N N . ILE A 1 93 ? -1.934 -20.752 -1.520 1.00 98.31 93 ILE A N 1
ATOM 699 C CA . ILE A 1 93 ? -1.102 -20.484 -0.352 1.00 98.31 93 ILE A CA 1
ATOM 700 C C . ILE A 1 93 ? -1.857 -20.869 0.925 1.00 98.31 93 ILE A C 1
ATOM 702 O O . ILE A 1 93 ? -2.939 -20.342 1.196 1.00 98.31 93 ILE A O 1
ATOM 706 N N . ASP A 1 94 ? -1.254 -21.722 1.758 1.00 98.06 94 ASP A N 1
ATOM 707 C CA . ASP A 1 94 ? -1.722 -21.979 3.125 1.00 98.06 94 ASP A CA 1
ATOM 708 C C . ASP A 1 94 ? -0.778 -21.363 4.168 1.00 98.06 94 ASP A C 1
ATOM 710 O O . ASP A 1 94 ? 0.169 -21.999 4.639 1.00 98.06 94 ASP A O 1
ATOM 714 N N . ALA A 1 95 ? -1.081 -20.127 4.572 1.00 97.88 95 ALA A N 1
ATOM 715 C CA . ALA A 1 95 ? -0.352 -19.424 5.622 1.00 97.88 95 ALA A CA 1
ATOM 716 C C . ALA A 1 95 ? -0.897 -19.707 7.037 1.00 97.88 95 ALA A C 1
ATOM 718 O O . ALA A 1 95 ? -0.393 -19.126 7.994 1.00 97.88 95 ALA A O 1
ATOM 719 N N . SER A 1 96 ? -1.901 -20.582 7.213 1.00 96.69 96 SER A N 1
ATOM 720 C CA . SER A 1 96 ? -2.648 -20.717 8.481 1.00 96.69 96 SER A CA 1
ATOM 721 C C . SER A 1 96 ? -1.785 -21.026 9.711 1.00 96.69 96 SER A C 1
ATOM 723 O O . SER A 1 96 ? -2.123 -20.599 10.812 1.00 96.69 96 SER A O 1
ATOM 725 N N . GLY A 1 97 ? -0.663 -21.730 9.530 1.00 96.81 97 GLY A N 1
ATOM 726 C CA . GLY A 1 97 ? 0.304 -22.051 10.588 1.00 96.81 97 GLY A CA 1
ATOM 727 C C . GLY A 1 97 ? 1.604 -21.242 10.539 1.00 96.81 97 GLY A C 1
ATOM 728 O O . GLY A 1 97 ? 2.485 -21.454 11.375 1.00 96.81 97 GLY A O 1
ATOM 729 N N . SER A 1 98 ? 1.769 -20.364 9.551 1.00 97.62 98 SER A N 1
ATOM 730 C CA . SER A 1 98 ? 3.031 -19.672 9.276 1.00 97.62 98 SER A CA 1
ATOM 731 C C . SER A 1 98 ? 3.220 -18.458 10.188 1.00 97.62 98 SER A C 1
ATOM 733 O O . SER A 1 98 ? 2.289 -17.687 10.419 1.00 97.62 98 SER A O 1
ATOM 735 N N . ARG A 1 99 ? 4.441 -18.268 10.704 1.00 97.75 99 ARG A N 1
ATOM 736 C CA . ARG A 1 99 ? 4.770 -17.236 11.698 1.00 97.75 99 ARG A CA 1
ATOM 737 C C . ARG A 1 99 ? 5.516 -16.068 11.058 1.00 97.75 99 ARG A C 1
ATOM 739 O O . ARG A 1 99 ? 6.744 -16.091 10.949 1.00 97.75 99 ARG A O 1
ATOM 746 N N . PHE A 1 100 ? 4.781 -15.015 10.714 1.00 97.69 100 PHE A N 1
ATOM 747 C CA . PHE A 1 100 ? 5.325 -13.800 10.107 1.00 97.69 100 PHE A CA 1
ATOM 748 C C . PHE A 1 100 ? 5.107 -12.572 10.998 1.00 97.69 100 PHE A C 1
ATOM 750 O O . PHE A 1 100 ? 4.063 -12.419 11.618 1.00 97.69 100 PHE A O 1
ATOM 757 N N . GLY A 1 101 ? 6.056 -11.637 11.059 1.00 97.38 101 GLY A N 1
ATOM 758 C CA . GLY A 1 101 ? 5.775 -10.301 11.616 1.00 97.38 101 GLY A CA 1
ATOM 759 C C . GLY A 1 101 ? 4.889 -9.453 10.691 1.00 97.38 101 GLY A C 1
ATOM 760 O O . GLY A 1 101 ? 4.090 -8.640 11.162 1.00 97.38 101 GLY A O 1
ATOM 761 N N . SER A 1 102 ? 5.002 -9.673 9.383 1.00 98.12 102 SER A N 1
ATOM 762 C CA . SER A 1 102 ? 4.100 -9.175 8.345 1.00 98.12 102 SER A CA 1
ATOM 763 C C . SER A 1 102 ? 4.218 -10.023 7.081 1.00 98.12 102 SER A C 1
ATOM 765 O O . SER A 1 102 ? 5.319 -10.442 6.729 1.00 98.12 102 SER A O 1
ATOM 767 N N . LEU A 1 103 ? 3.111 -10.222 6.377 1.00 98.75 103 LEU A N 1
ATOM 768 C CA . LEU A 1 103 ? 3.073 -10.893 5.081 1.00 98.75 103 LEU A CA 1
ATOM 769 C C . LEU A 1 103 ? 2.589 -9.908 4.017 1.00 98.75 103 LEU A C 1
ATOM 771 O O . LEU A 1 103 ? 1.537 -9.304 4.180 1.00 98.75 103 LEU A O 1
ATOM 775 N N . THR A 1 104 ? 3.325 -9.761 2.924 1.00 98.75 104 THR A N 1
ATOM 776 C CA . THR A 1 104 ? 2.850 -9.100 1.707 1.00 98.75 104 THR A CA 1
ATOM 777 C C . THR A 1 104 ? 2.728 -10.144 0.613 1.00 98.75 104 THR A C 1
ATOM 779 O O . THR A 1 104 ? 3.680 -10.881 0.377 1.00 98.75 104 THR A O 1
ATOM 782 N N . VAL A 1 105 ? 1.575 -10.205 -0.045 1.00 98.62 105 VAL A N 1
ATOM 783 C CA . VAL A 1 105 ? 1.349 -11.063 -1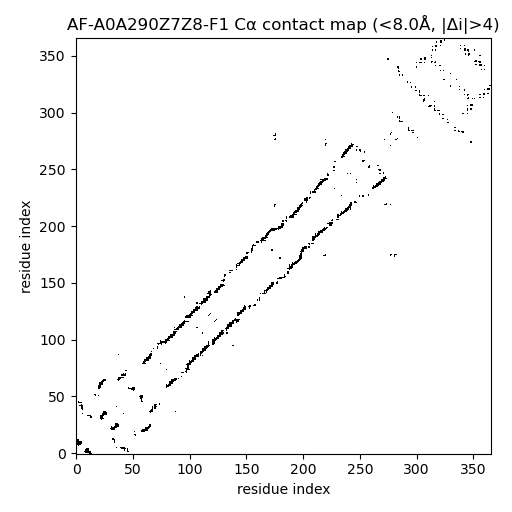.209 1.00 98.62 105 VAL A CA 1
ATOM 784 C C . VAL A 1 105 ? 1.013 -10.181 -2.400 1.00 98.62 105 VAL A C 1
ATOM 786 O O . VAL A 1 105 ? -0.017 -9.507 -2.410 1.00 98.62 105 VAL A O 1
ATOM 789 N N . ASN A 1 106 ? 1.893 -10.187 -3.391 1.00 98.00 106 ASN A N 1
ATOM 790 C CA . ASN A 1 106 ? 1.668 -9.597 -4.694 1.00 98.00 106 ASN A CA 1
ATOM 791 C C . ASN A 1 106 ? 1.191 -10.690 -5.656 1.00 98.00 106 ASN A C 1
ATOM 793 O O . ASN A 1 106 ? 1.837 -11.726 -5.812 1.00 98.00 106 ASN A O 1
ATOM 797 N N . SER A 1 107 ? 0.032 -10.466 -6.269 1.00 96.88 107 SER A N 1
ATOM 798 C CA . SER A 1 107 ? -0.563 -11.404 -7.225 1.00 96.88 107 SER A CA 1
ATOM 799 C C . SER A 1 107 ? 0.232 -11.531 -8.522 1.00 96.88 107 SER A C 1
ATOM 801 O O . SER A 1 107 ? 0.085 -12.536 -9.205 1.00 96.88 107 SER A O 1
ATOM 803 N N . GLY A 1 108 ? 1.007 -10.512 -8.915 1.00 93.25 108 GLY A N 1
ATOM 804 C CA . GLY A 1 108 ? 1.619 -10.464 -10.247 1.00 93.25 108 GLY A CA 1
ATOM 805 C C . GLY A 1 108 ? 0.600 -10.489 -11.400 1.00 93.25 108 GLY A C 1
ATOM 806 O O . GLY A 1 108 ? 0.982 -10.729 -12.540 1.00 93.25 108 GLY A O 1
ATOM 807 N N . GLY A 1 109 ? -0.694 -10.264 -11.123 1.00 94.12 109 GLY A N 1
ATOM 808 C CA . GLY A 1 109 ? -1.789 -10.467 -12.081 1.00 94.12 109 GLY A CA 1
ATOM 809 C C . GLY A 1 109 ? -2.295 -11.914 -12.184 1.00 94.12 109 GLY A C 1
ATOM 810 O O . GLY A 1 109 ? -3.005 -12.242 -13.133 1.00 94.12 109 GLY A O 1
ATOM 811 N N . HIS A 1 110 ? -1.935 -12.781 -11.233 1.00 96.62 110 HIS A N 1
ATOM 812 C CA . HIS A 1 110 ? -2.342 -14.186 -11.171 1.00 96.62 110 HIS A CA 1
ATOM 813 C C . HIS A 1 110 ? -3.370 -14.460 -10.073 1.00 96.62 110 HIS A C 1
ATOM 815 O O . HIS A 1 110 ? -3.458 -13.741 -9.078 1.00 96.62 110 HIS A O 1
ATOM 821 N N . CYS A 1 111 ? -4.118 -15.558 -10.205 1.00 97.88 111 CYS A N 1
ATOM 822 C CA . CYS A 1 111 ? -5.058 -15.977 -9.175 1.00 97.88 111 CYS A CA 1
ATOM 823 C C . CYS A 1 111 ? -4.319 -16.538 -7.951 1.00 97.88 111 CYS A C 1
ATOM 825 O O . CYS A 1 111 ? -3.656 -17.575 -8.011 1.00 97.88 111 CYS A O 1
ATOM 827 N N . VAL A 1 112 ? -4.505 -15.895 -6.800 1.00 98.44 112 VAL A N 1
ATOM 828 C CA . VAL A 1 112 ? -3.967 -16.314 -5.506 1.00 98.44 112 VAL A CA 1
ATOM 829 C C . VAL A 1 112 ? -5.109 -16.775 -4.605 1.00 98.44 112 VAL A C 1
ATOM 831 O O . VAL A 1 112 ? -5.904 -15.976 -4.102 1.00 98.44 112 VAL A O 1
ATOM 834 N N . ARG A 1 113 ? -5.167 -18.078 -4.317 1.00 98.56 113 ARG A N 1
ATOM 835 C CA . ARG A 1 113 ? -6.025 -18.604 -3.245 1.00 98.56 113 ARG A CA 1
ATOM 836 C C . ARG A 1 113 ? -5.236 -18.597 -1.945 1.00 98.56 113 ARG A C 1
ATOM 838 O O . ARG A 1 113 ? -4.329 -19.403 -1.788 1.00 98.56 113 ARG A O 1
ATOM 845 N N . LEU A 1 114 ? -5.560 -17.699 -1.021 1.00 98.38 114 LEU A N 1
ATOM 846 C CA . LEU A 1 114 ? -4.793 -17.490 0.207 1.00 98.38 114 LEU A CA 1
ATOM 847 C C . LEU A 1 114 ? -5.620 -17.848 1.439 1.00 98.38 114 LEU A C 1
ATOM 849 O O . LEU A 1 114 ? -6.617 -17.192 1.748 1.00 98.38 114 LEU A O 1
ATOM 853 N N . ARG A 1 115 ? -5.158 -18.845 2.196 1.00 98.44 115 ARG A N 1
ATOM 854 C CA . ARG A 1 115 ? -5.616 -19.076 3.565 1.00 98.44 115 ARG A CA 1
ATOM 855 C C .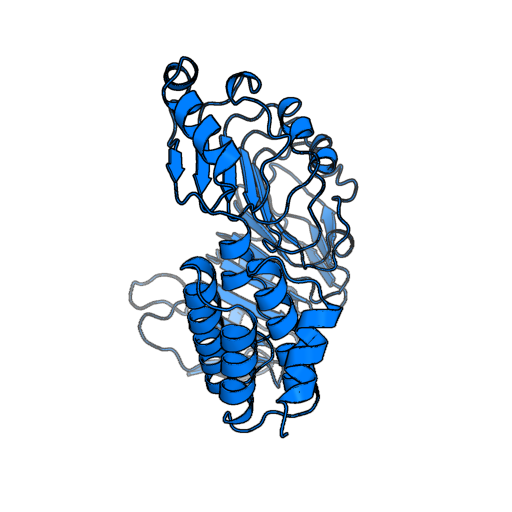 ARG A 1 115 ? -4.766 -18.258 4.532 1.00 98.44 115 ARG A C 1
ATOM 857 O O . ARG A 1 115 ? -3.580 -18.525 4.698 1.00 98.44 115 ARG A O 1
ATOM 864 N N . LEU A 1 116 ? -5.385 -17.267 5.163 1.00 98.12 116 LEU A N 1
ATOM 865 C CA . LEU A 1 116 ? -4.748 -16.344 6.097 1.00 98.12 116 LEU A CA 1
ATOM 866 C C . LEU A 1 116 ? -4.329 -17.050 7.393 1.00 98.12 116 LEU A C 1
ATOM 868 O O . LEU A 1 116 ? -5.060 -17.895 7.920 1.00 98.12 116 LEU A O 1
ATOM 872 N N . ALA A 1 117 ? -3.176 -16.643 7.926 1.00 97.25 117 ALA A N 1
ATOM 873 C CA . ALA A 1 117 ? -2.794 -16.949 9.299 1.00 97.25 117 ALA A CA 1
ATOM 874 C C . ALA A 1 117 ? -3.663 -16.152 10.288 1.00 97.25 117 ALA A C 1
ATOM 876 O O . ALA A 1 117 ? -4.023 -15.007 9.987 1.00 97.25 117 ALA A O 1
ATOM 877 N N . PRO A 1 118 ? -3.962 -16.700 11.478 1.00 97.31 118 PRO A N 1
ATOM 878 C CA . PRO A 1 118 ? -4.534 -15.913 12.558 1.00 97.31 118 PRO A CA 1
ATOM 879 C C . PRO A 1 118 ? -3.601 -14.760 12.958 1.00 97.31 118 PRO A C 1
ATOM 881 O O . PRO A 1 118 ? -2.374 -14.884 12.887 1.00 97.31 118 PRO A O 1
ATOM 884 N N . ALA A 1 119 ? -4.177 -13.668 13.463 1.00 97.31 119 ALA A N 1
ATOM 885 C CA . ALA A 1 119 ? -3.450 -12.457 13.856 1.00 97.31 119 ALA A CA 1
ATOM 886 C C . ALA A 1 119 ? -2.302 -12.700 14.859 1.00 97.31 119 ALA A C 1
ATOM 888 O O . ALA A 1 119 ? -1.326 -11.954 14.878 1.00 97.31 119 ALA A O 1
ATOM 889 N N . GLU A 1 120 ? -2.395 -13.747 15.685 1.00 97.19 120 GLU A N 1
ATOM 890 C CA . GLU A 1 120 ? -1.338 -14.120 16.636 1.00 97.19 120 GLU A CA 1
ATOM 891 C C 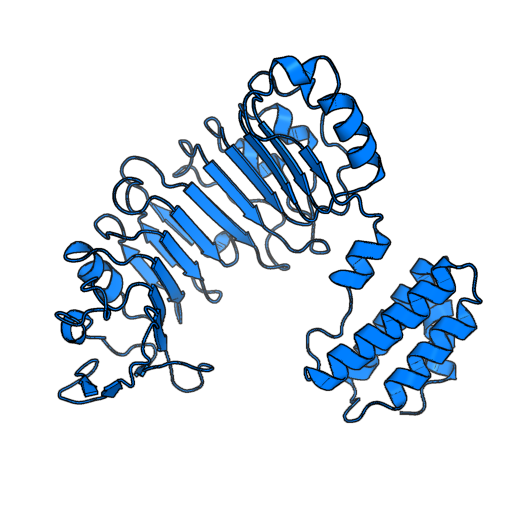. GLU A 1 120 ? -0.057 -14.620 15.944 1.00 97.19 120 GLU A C 1
ATOM 893 O O . GLU A 1 120 ? 1.044 -14.412 16.454 1.00 97.19 120 GLU A O 1
ATOM 898 N N . LEU A 1 121 ? -0.194 -15.261 14.777 1.00 97.62 121 LEU A N 1
ATOM 899 C CA . LEU A 1 121 ? 0.922 -15.809 14.003 1.00 97.62 121 LEU A CA 1
ATOM 900 C C . LEU A 1 121 ? 1.392 -14.836 12.924 1.00 97.62 121 LEU A C 1
ATOM 902 O O . LEU A 1 121 ? 2.588 -14.778 12.638 1.00 97.62 121 LEU A O 1
ATOM 906 N N . CYS A 1 122 ? 0.467 -14.067 12.351 1.00 98.00 122 CYS A N 1
ATOM 907 C CA . CYS A 1 122 ? 0.755 -13.007 11.398 1.00 98.00 122 CYS A CA 1
ATOM 908 C C . CYS A 1 122 ? -0.163 -11.814 11.669 1.00 98.00 122 CYS A C 1
ATOM 910 O O . CYS A 1 122 ? -1.307 -11.838 11.237 1.00 98.00 122 CYS A O 1
ATOM 912 N N . PRO A 1 123 ? 0.291 -10.758 12.365 1.00 9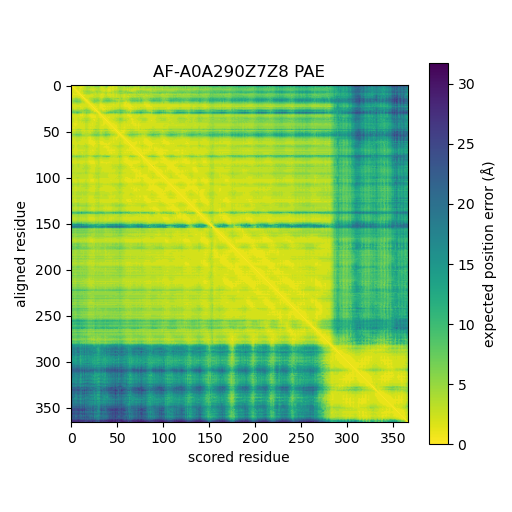7.94 123 PRO A N 1
ATOM 913 C CA . PRO A 1 123 ? -0.594 -9.664 12.764 1.00 97.94 123 PRO A CA 1
ATOM 914 C C . PRO A 1 123 ? -0.962 -8.723 11.612 1.00 97.94 123 PRO A C 1
ATOM 916 O O . PRO A 1 123 ? -1.915 -7.959 11.740 1.00 97.94 123 PRO A O 1
ATOM 919 N N . ARG A 1 124 ? -0.206 -8.743 10.505 1.00 98.25 124 ARG A N 1
ATOM 920 C CA . ARG A 1 124 ? -0.363 -7.806 9.385 1.00 98.25 124 ARG A CA 1
ATOM 921 C C . ARG A 1 124 ? -0.218 -8.516 8.052 1.00 98.25 124 ARG A C 1
ATOM 923 O O . ARG A 1 124 ? 0.819 -9.132 7.801 1.00 98.25 124 ARG A O 1
ATOM 930 N N . VAL A 1 125 ? -1.218 -8.359 7.194 1.00 98.62 125 VAL A N 1
ATOM 931 C CA . VAL A 1 125 ? -1.227 -8.883 5.828 1.00 98.62 125 VAL A CA 1
ATOM 932 C C . VAL A 1 125 ? -1.477 -7.744 4.847 1.00 98.62 125 VAL A C 1
ATOM 934 O O . VAL A 1 125 ? -2.414 -6.971 5.021 1.00 98.62 125 VAL A O 1
ATOM 937 N N . ALA A 1 126 ? -0.658 -7.644 3.807 1.00 98.44 126 ALA A N 1
ATOM 938 C CA . ALA A 1 126 ? -0.847 -6.733 2.689 1.00 98.44 126 ALA A CA 1
ATOM 939 C C . ALA A 1 126 ? -1.080 -7.530 1.400 1.00 98.44 126 ALA A C 1
ATOM 941 O O . ALA A 1 126 ? -0.325 -8.449 1.097 1.00 98.44 126 ALA A O 1
ATOM 942 N N . LEU A 1 127 ? -2.111 -7.171 0.641 1.00 98.12 127 LEU A N 1
ATOM 943 C CA . LEU A 1 127 ? -2.415 -7.741 -0.669 1.00 98.12 127 LEU A CA 1
ATOM 944 C C . LEU A 1 127 ? -2.174 -6.672 -1.733 1.00 98.12 127 LEU A C 1
ATOM 946 O O . LEU A 1 127 ? -2.674 -5.551 -1.609 1.00 98.12 127 LEU A O 1
ATOM 950 N N . GLN A 1 128 ? -1.391 -7.013 -2.752 1.00 97.25 128 GLN A N 1
ATOM 951 C CA . GLN A 1 128 ? -1.044 -6.128 -3.861 1.00 97.25 128 GLN A CA 1
ATOM 952 C C . GLN A 1 128 ? -1.511 -6.756 -5.178 1.00 97.25 128 GLN A C 1
ATOM 954 O O . GLN A 1 128 ? -1.160 -7.895 -5.495 1.00 97.25 128 GLN A O 1
ATOM 959 N N . GLY A 1 129 ? -2.334 -6.033 -5.931 1.00 94.31 129 GLY A N 1
ATOM 960 C CA . GLY A 1 129 ? -2.981 -6.550 -7.140 1.00 94.31 129 GLY A CA 1
ATOM 961 C C . GLY A 1 129 ? -4.470 -6.242 -7.182 1.00 94.31 129 GLY A C 1
ATOM 962 O O . GLY A 1 129 ? -4.999 -5.583 -6.279 1.00 94.31 129 GLY A O 1
ATOM 963 N N . ALA A 1 130 ? -5.153 -6.700 -8.231 1.00 93.06 130 ALA A N 1
ATOM 964 C CA . ALA A 1 130 ? -6.583 -6.470 -8.334 1.00 93.06 130 ALA A CA 1
ATOM 965 C C . ALA A 1 130 ? -7.308 -7.299 -7.255 1.00 93.06 130 ALA A C 1
ATOM 967 O O . ALA A 1 130 ? -6.962 -8.456 -7.018 1.00 93.06 130 ALA A O 1
ATOM 968 N N . PRO A 1 131 ? -8.354 -6.769 -6.595 1.00 92.19 131 PRO A N 1
ATOM 969 C CA . PRO A 1 131 ? -9.081 -7.523 -5.571 1.00 92.19 131 PRO A CA 1
ATOM 970 C C . PRO A 1 131 ? -9.659 -8.859 -6.057 1.00 92.19 131 PRO A C 1
ATOM 972 O O . PRO A 1 131 ? -9.871 -9.764 -5.256 1.00 92.19 131 PRO A O 1
ATOM 975 N N . THR A 1 132 ? -9.938 -8.970 -7.357 1.00 92.62 132 THR A N 1
ATOM 976 C CA . THR A 1 132 ? -10.443 -10.182 -8.016 1.00 92.62 132 THR A CA 1
ATOM 977 C C . THR A 1 132 ? -9.404 -11.288 -8.142 1.00 92.62 132 THR A C 1
ATOM 979 O O . THR A 1 132 ? -9.784 -12.442 -8.324 1.00 92.62 132 THR A O 1
ATOM 982 N N . ASP A 1 133 ? -8.121 -10.957 -8.010 1.00 95.19 133 ASP A N 1
ATOM 983 C CA . ASP A 1 133 ? -7.020 -11.916 -8.091 1.00 95.19 133 ASP A CA 1
ATOM 984 C C . ASP A 1 133 ? -6.964 -12.787 -6.829 1.00 95.19 133 ASP A C 1
ATOM 986 O O . ASP A 1 133 ? -6.424 -13.890 -6.842 1.00 95.19 133 ASP A O 1
ATOM 990 N N . PHE A 1 134 ? -7.571 -12.325 -5.731 1.00 96.62 134 PHE A N 1
ATOM 991 C CA . PHE A 1 134 ? -7.498 -12.973 -4.431 1.00 96.62 134 PHE A CA 1
ATOM 992 C C . PHE A 1 134 ? -8.779 -13.728 -4.075 1.00 96.62 134 PHE A C 1
ATOM 994 O O . PHE A 1 134 ? -9.867 -13.160 -3.972 1.00 96.62 134 PHE A O 1
ATOM 1001 N N . VAL A 1 135 ? -8.626 -15.012 -3.753 1.00 97.56 135 VAL A N 1
ATOM 1002 C CA . VAL A 1 135 ? -9.660 -15.815 -3.089 1.00 97.56 135 VAL A CA 1
ATOM 1003 C C . VAL A 1 135 ? -9.200 -16.099 -1.669 1.00 97.56 135 VAL A C 1
ATOM 1005 O O . VAL A 1 135 ? -8.252 -16.852 -1.450 1.00 97.56 135 VAL A O 1
ATOM 1008 N N . LEU A 1 136 ? -9.865 -15.486 -0.695 1.00 97.75 136 LEU A N 1
ATOM 1009 C CA . LEU A 1 136 ? -9.435 -15.526 0.699 1.00 97.75 136 LEU A CA 1
ATOM 1010 C C . LEU A 1 136 ? -10.177 -16.599 1.501 1.00 97.75 136 LEU A C 1
ATOM 1012 O O . LEU A 1 136 ? -11.398 -16.740 1.419 1.00 97.75 136 LEU A O 1
ATOM 1016 N N . ALA A 1 137 ? -9.428 -17.299 2.345 1.00 97.62 137 ALA A N 1
ATOM 1017 C CA . ALA A 1 137 ? -9.931 -18.135 3.425 1.00 97.62 137 ALA A CA 1
ATOM 1018 C C . ALA A 1 137 ? -9.292 -17.680 4.743 1.00 97.62 137 ALA A C 1
ATOM 1020 O O . ALA A 1 137 ? -8.153 -17.222 4.758 1.00 97.62 137 ALA A O 1
ATOM 1021 N N . ALA A 1 138 ? -9.992 -17.821 5.863 1.00 95.19 138 ALA A N 1
ATOM 1022 C CA . ALA A 1 138 ? -9.450 -17.485 7.174 1.00 95.19 138 ALA A CA 1
ATOM 1023 C C . ALA A 1 138 ? -9.924 -18.487 8.226 1.00 95.19 138 ALA A C 1
ATOM 1025 O O . ALA A 1 138 ? -11.021 -19.038 8.129 1.00 95.19 138 ALA A O 1
ATOM 1026 N N . GLY A 1 139 ? -9.087 -18.710 9.234 1.00 88.19 139 GLY A N 1
ATOM 1027 C CA . GLY A 1 139 ? -9.459 -19.380 10.473 1.00 88.19 139 GLY A CA 1
ATOM 1028 C C . GLY A 1 139 ? -8.931 -18.568 11.651 1.00 88.19 139 GLY A C 1
ATOM 1029 O O . GLY A 1 139 ? -7.794 -18.113 11.612 1.00 88.19 139 GLY A O 1
ATOM 1030 N N . GLY A 1 140 ? -9.748 -18.376 12.685 1.00 92.56 140 GLY A N 1
ATOM 1031 C CA . GLY A 1 140 ? -9.365 -17.586 13.858 1.00 92.56 140 GLY A CA 1
ATOM 1032 C C . GLY A 1 140 ? -9.473 -16.070 13.657 1.00 92.56 140 GLY A C 1
ATOM 1033 O O . GLY A 1 140 ? -10.201 -15.590 12.789 1.00 92.56 140 GLY A O 1
ATOM 1034 N N . ALA A 1 141 ? -8.784 -15.315 14.517 1.00 95.69 141 ALA A N 1
ATOM 1035 C CA . ALA A 1 141 ? -8.818 -13.854 14.507 1.00 95.69 141 ALA A CA 1
ATOM 1036 C C . ALA A 1 141 ? -8.123 -13.286 13.260 1.00 95.69 141 ALA A C 1
ATOM 1038 O O . ALA A 1 141 ? -6.999 -13.675 12.946 1.00 95.69 141 ALA A O 1
ATOM 1039 N N . LEU A 1 142 ? -8.779 -12.345 12.579 1.00 97.81 142 LEU A N 1
ATOM 1040 C CA . LEU A 1 142 ? -8.255 -11.730 11.361 1.00 97.81 142 LEU A CA 1
ATOM 1041 C C . LEU A 1 142 ? -7.102 -10.758 11.661 1.00 97.81 142 LEU A C 1
ATOM 1043 O O . LEU A 1 142 ? -7.193 -10.002 12.635 1.00 97.81 142 LEU A O 1
ATOM 1047 N N . PRO A 1 143 ? -6.051 -10.742 10.823 1.00 97.38 143 PRO A N 1
ATOM 1048 C CA . PRO A 1 143 ? -4.976 -9.762 10.918 1.00 97.38 143 PRO A CA 1
ATOM 1049 C C . PRO A 1 143 ? -5.445 -8.360 10.520 1.00 97.38 143 PRO A C 1
ATOM 1051 O O . PRO A 1 143 ? -6.514 -8.184 9.930 1.00 97.38 143 PRO A O 1
ATOM 1054 N N . GLU A 1 144 ? -4.607 -7.357 10.778 1.00 98.38 144 GLU A N 1
ATOM 1055 C CA . GLU A 1 144 ? -4.734 -6.080 10.080 1.00 98.38 144 GLU A CA 1
ATOM 1056 C C . GLU A 1 144 ? -4.506 -6.315 8.584 1.00 98.38 144 GLU A C 1
ATOM 1058 O O . GLU A 1 144 ? -3.511 -6.935 8.193 1.00 98.38 144 GLU A O 1
ATOM 1063 N N . LEU A 1 145 ? -5.426 -5.824 7.754 1.00 98.44 145 LEU A N 1
ATOM 1064 C CA . LEU A 1 145 ? -5.371 -6.018 6.311 1.00 98.44 145 LEU A CA 1
ATOM 1065 C C . LEU A 1 145 ? -5.037 -4.705 5.606 1.00 98.44 145 LEU A C 1
ATOM 1067 O O . LEU A 1 145 ? -5.663 -3.681 5.868 1.00 98.44 145 LEU A O 1
ATOM 1071 N N . ALA A 1 146 ? -4.093 -4.741 4.674 1.00 98.31 146 ALA A N 1
ATOM 1072 C CA . ALA A 1 146 ? -3.816 -3.658 3.743 1.00 98.31 146 ALA A CA 1
ATOM 1073 C C . ALA A 1 146 ? -4.078 -4.118 2.306 1.00 98.31 146 ALA A C 1
ATOM 1075 O O . ALA A 1 146 ? -3.656 -5.201 1.912 1.00 98.31 146 ALA A O 1
ATOM 1076 N N . LEU A 1 147 ? -4.760 -3.292 1.521 1.00 97.31 147 LEU A N 1
ATOM 1077 C CA . LEU A 1 147 ? -5.050 -3.523 0.111 1.00 97.31 147 LEU A CA 1
ATOM 1078 C C . LEU A 1 147 ? -4.397 -2.408 -0.705 1.00 97.31 147 LEU A C 1
ATOM 1080 O O . LEU A 1 147 ? -4.814 -1.252 -0.613 1.00 97.31 147 LEU A O 1
ATOM 1084 N N . ALA A 1 148 ? -3.377 -2.749 -1.488 1.00 95.31 148 ALA A N 1
ATOM 1085 C CA . ALA A 1 148 ? -2.769 -1.842 -2.453 1.00 95.31 148 ALA A CA 1
ATOM 1086 C C . ALA A 1 148 ? -3.323 -2.151 -3.843 1.00 95.31 148 ALA A C 1
ATOM 1088 O O . ALA A 1 148 ? -2.961 -3.152 -4.464 1.00 95.31 148 ALA A O 1
ATOM 1089 N N . LEU A 1 149 ? -4.242 -1.300 -4.290 1.00 93.88 149 LEU A N 1
ATOM 1090 C CA . LEU A 1 149 ? -4.984 -1.502 -5.523 1.00 93.88 149 LEU A CA 1
ATOM 1091 C C . LEU A 1 149 ? -4.215 -0.862 -6.688 1.00 93.88 149 LEU A C 1
ATOM 1093 O O . LEU A 1 149 ? -3.851 0.311 -6.580 1.00 93.88 149 LEU A O 1
ATOM 1097 N N . PRO A 1 150 ? -3.968 -1.581 -7.797 1.00 88.50 150 PRO A N 1
ATOM 1098 C CA . PRO A 1 150 ? -3.439 -0.968 -9.008 1.00 88.50 150 PRO A CA 1
ATOM 1099 C C . PRO A 1 150 ? -4.462 -0.008 -9.630 1.00 88.50 150 PRO A C 1
ATOM 1101 O O . PRO A 1 150 ? -5.669 -0.210 -9.476 1.00 88.50 150 PRO A O 1
ATOM 1104 N N . ALA A 1 151 ? -3.976 0.977 -10.390 1.00 81.81 151 ALA A N 1
ATOM 1105 C CA . ALA A 1 151 ? -4.785 2.020 -11.034 1.00 81.81 151 ALA A CA 1
ATOM 1106 C C . ALA A 1 151 ? -5.904 1.480 -11.945 1.00 81.81 151 ALA A C 1
ATOM 1108 O O . ALA A 1 151 ? -6.931 2.127 -12.126 1.00 81.81 151 ALA A O 1
ATOM 1109 N N . THR A 1 152 ? -5.717 0.283 -12.505 1.00 76.19 152 THR A N 1
ATOM 1110 C CA . THR A 1 152 ? -6.670 -0.402 -13.393 1.00 76.19 152 THR A CA 1
ATOM 1111 C C . THR A 1 152 ? -7.710 -1.249 -12.652 1.00 76.19 152 THR A C 1
ATOM 1113 O O . THR A 1 152 ? -8.527 -1.915 -13.289 1.00 76.19 152 THR A O 1
ATOM 1116 N N . SER A 1 153 ? -7.680 -1.274 -11.317 1.00 76.56 153 SER A N 1
ATOM 1117 C CA . SER A 1 153 ? -8.611 -2.076 -10.520 1.00 76.56 153 SER A CA 1
ATOM 1118 C C . SER A 1 153 ? -10.049 -1.604 -10.655 1.00 76.56 153 SER A C 1
ATOM 1120 O O . SER A 1 153 ? -10.332 -0.431 -10.883 1.00 76.56 153 SER A O 1
ATOM 1122 N N . ALA A 1 154 ? -10.981 -2.517 -10.381 1.00 73.88 154 ALA A N 1
ATOM 1123 C CA . ALA A 1 154 ? -12.368 -2.145 -10.164 1.00 73.88 154 ALA A CA 1
ATOM 1124 C C . ALA A 1 154 ? -12.489 -1.077 -9.062 1.00 73.88 154 ALA A C 1
ATOM 1126 O O . ALA A 1 154 ? -11.865 -1.172 -8.004 1.00 73.88 154 ALA A O 1
ATOM 1127 N N . ARG A 1 155 ? -13.387 -0.111 -9.284 1.00 83.69 155 ARG A N 1
ATOM 1128 C CA . ARG A 1 155 ? -13.675 0.995 -8.353 1.00 83.69 155 ARG A CA 1
ATOM 1129 C C . ARG A 1 155 ? -14.103 0.535 -6.960 1.00 83.69 155 ARG A C 1
ATOM 1131 O O . ARG A 1 155 ? -14.010 1.299 -6.013 1.00 83.69 155 ARG A O 1
ATOM 1138 N N . ALA A 1 156 ? -14.621 -0.681 -6.823 1.00 91.38 156 ALA A N 1
ATOM 1139 C CA . ALA A 1 156 ? -15.204 -1.204 -5.594 1.00 91.38 156 ALA A CA 1
ATOM 1140 C C . ALA A 1 156 ? -14.595 -2.561 -5.239 1.00 91.38 156 ALA A C 1
ATOM 1142 O O . ALA A 1 156 ? -14.300 -3.366 -6.123 1.00 91.38 156 ALA A O 1
ATOM 1143 N N . LEU A 1 157 ? -14.481 -2.849 -3.939 1.00 94.19 157 LEU A N 1
ATOM 1144 C CA . LEU A 1 157 ? -14.112 -4.191 -3.496 1.00 94.19 157 LEU A CA 1
ATOM 1145 C C . LEU A 1 157 ? -15.211 -5.203 -3.862 1.00 94.19 157 LEU A C 1
ATOM 1147 O O . LEU A 1 157 ? -16.400 -4.901 -3.690 1.00 94.19 157 LEU A O 1
ATOM 1151 N N . PRO A 1 158 ? -14.841 -6.424 -4.289 1.00 93.31 158 PRO A N 1
ATOM 1152 C CA . PRO A 1 158 ? -15.780 -7.529 -4.376 1.00 93.31 158 PRO A CA 1
ATOM 1153 C C . PRO A 1 158 ? -16.326 -7.870 -2.983 1.00 93.31 158 PRO A C 1
ATOM 1155 O O . PRO A 1 158 ? -15.834 -7.399 -1.953 1.00 93.31 158 PRO A O 1
ATOM 1158 N N . ARG A 1 159 ? -17.364 -8.711 -2.942 1.00 94.06 159 ARG A N 1
ATOM 1159 C CA . ARG A 1 159 ? -17.862 -9.244 -1.671 1.00 94.06 159 ARG A CA 1
ATOM 1160 C C . ARG A 1 159 ? -16.838 -10.212 -1.080 1.00 94.06 159 ARG A C 1
ATOM 1162 O O . ARG A 1 159 ? -16.526 -11.229 -1.690 1.00 94.06 159 ARG A O 1
ATOM 1169 N N . LEU A 1 160 ? -16.387 -9.918 0.132 1.00 93.81 160 LEU A N 1
ATOM 1170 C CA . LEU A 1 160 ? -15.388 -10.660 0.894 1.00 93.81 160 LEU A CA 1
ATOM 1171 C C . LEU A 1 160 ? -15.995 -11.099 2.240 1.00 93.81 160 LEU A C 1
ATOM 1173 O O . LEU A 1 160 ? -15.582 -10.615 3.294 1.00 93.81 160 LEU A O 1
ATOM 1177 N N . PRO A 1 161 ? -16.987 -12.012 2.243 1.00 93.62 161 PRO A N 1
ATOM 1178 C CA . PRO A 1 161 ? -17.704 -12.401 3.462 1.00 93.62 161 PRO A CA 1
ATOM 1179 C C . PRO A 1 161 ? -16.792 -13.032 4.523 1.00 93.62 161 PRO A C 1
ATOM 1181 O O . PRO A 1 161 ? -17.060 -12.915 5.714 1.00 93.62 161 PRO A O 1
ATOM 1184 N N . VAL A 1 162 ? -15.682 -13.645 4.104 1.00 95.44 162 VAL A N 1
ATOM 1185 C CA . VAL A 1 162 ? -14.651 -14.189 5.003 1.00 95.44 162 VAL A CA 1
ATOM 1186 C C . VAL A 1 162 ? -14.009 -13.121 5.902 1.00 95.44 162 VAL A C 1
ATOM 1188 O O . VAL A 1 162 ? -13.451 -13.445 6.945 1.00 95.44 162 VAL A O 1
ATOM 1191 N N . LEU A 1 163 ? -14.121 -11.845 5.528 1.00 96.00 163 LEU A N 1
ATOM 1192 C CA . LEU A 1 163 ? -13.592 -10.701 6.264 1.00 96.00 163 LEU A CA 1
ATOM 1193 C C . LEU A 1 163 ? -14.675 -9.947 7.060 1.00 96.00 163 LEU A C 1
ATOM 1195 O O . LEU A 1 163 ? -14.435 -8.823 7.492 1.00 96.00 163 LEU A O 1
ATOM 1199 N N . ALA A 1 164 ? -15.865 -10.524 7.275 1.00 94.50 164 ALA A N 1
ATOM 1200 C CA . ALA A 1 164 ? -16.964 -9.852 7.987 1.00 94.50 164 ALA A CA 1
ATOM 1201 C C . ALA A 1 164 ? -16.580 -9.366 9.403 1.00 94.50 164 ALA A C 1
ATOM 1203 O O . ALA A 1 164 ? -17.104 -8.358 9.883 1.00 94.50 164 ALA A O 1
ATOM 1204 N N . ASP A 1 165 ? -15.631 -10.055 10.042 1.00 96.25 165 ASP A N 1
ATOM 1205 C CA . ASP A 1 165 ? -15.132 -9.744 11.383 1.00 96.25 165 ASP A CA 1
ATOM 1206 C C . ASP A 1 165 ? -13.879 -8.847 11.391 1.00 96.25 165 ASP A C 1
ATOM 1208 O O . ASP A 1 165 ? -13.280 -8.630 12.446 1.00 96.25 165 ASP A O 1
ATOM 1212 N N . LEU A 1 166 ? -13.473 -8.309 10.234 1.00 97.94 166 LEU A N 1
ATOM 1213 C CA . LEU A 1 166 ? -12.299 -7.449 10.108 1.00 97.94 166 LEU A CA 1
ATOM 1214 C C . LEU A 1 166 ? -12.483 -6.155 10.911 1.00 97.94 166 LEU A C 1
ATOM 1216 O O . LEU A 1 166 ? -13.494 -5.462 10.797 1.00 97.94 166 LEU A O 1
ATOM 1220 N N . THR A 1 167 ? -11.473 -5.808 11.708 1.00 98.44 167 THR A N 1
ATOM 1221 C CA . THR A 1 167 ? -11.495 -4.619 12.576 1.00 98.44 167 THR A CA 1
ATOM 1222 C C . THR A 1 167 ? -10.546 -3.515 12.119 1.00 98.44 167 THR A C 1
ATOM 1224 O O . THR A 1 167 ? -10.763 -2.359 12.489 1.00 98.44 167 THR A O 1
ATOM 1227 N N . HIS A 1 168 ? -9.541 -3.843 11.301 1.00 98.75 168 HIS A N 1
ATOM 1228 C CA . HIS A 1 168 ? -8.503 -2.927 10.828 1.00 98.75 168 HIS A CA 1
ATOM 1229 C C . HIS A 1 168 ? -8.287 -3.121 9.328 1.00 98.75 168 HIS A C 1
ATOM 1231 O O . HIS A 1 168 ? -7.963 -4.226 8.887 1.00 98.75 168 HIS A O 1
ATOM 1237 N N . LEU A 1 169 ? -8.462 -2.051 8.556 1.00 98.75 169 LEU A N 1
ATOM 1238 C CA . LEU A 1 169 ? -8.290 -2.068 7.108 1.00 98.75 169 LEU A CA 1
ATOM 1239 C C . LEU A 1 169 ? -7.533 -0.827 6.641 1.00 98.75 169 LEU A C 1
ATOM 1241 O O . LEU A 1 169 ? -7.862 0.298 7.015 1.00 98.75 169 LEU A O 1
ATOM 1245 N N . MET A 1 170 ? -6.566 -1.035 5.759 1.00 98.62 170 MET A N 1
ATOM 1246 C CA . MET A 1 170 ? -5.968 0.004 4.938 1.00 98.62 170 MET A CA 1
ATOM 1247 C C . MET A 1 170 ? -6.305 -0.253 3.469 1.00 98.62 170 MET A C 1
ATOM 1249 O O . MET A 1 170 ? -6.140 -1.368 2.988 1.00 98.62 170 MET A O 1
ATOM 1253 N N . VAL A 1 171 ? -6.739 0.777 2.747 1.00 97.94 171 VAL A N 1
ATOM 1254 C CA . VAL A 1 171 ? -6.898 0.743 1.287 1.00 97.94 171 VAL A CA 1
ATOM 1255 C C . VAL A 1 171 ? -6.079 1.878 0.691 1.00 97.94 171 VAL A C 1
ATOM 1257 O O . VAL A 1 171 ? -6.223 3.031 1.102 1.00 97.94 171 VAL A O 1
ATOM 1260 N N . SER A 1 172 ? -5.217 1.563 -0.270 1.00 95.69 172 SER A N 1
ATOM 1261 C CA . SER A 1 172 ? -4.409 2.547 -0.984 1.00 95.69 172 SER A CA 1
ATOM 1262 C C . SER A 1 172 ? -4.591 2.432 -2.489 1.00 95.69 172 SER A C 1
ATOM 1264 O O . SER A 1 172 ? -4.421 1.353 -3.053 1.00 95.69 172 SER A O 1
ATOM 1266 N N . THR A 1 173 ? -4.875 3.574 -3.102 1.00 94.06 173 THR A N 1
ATOM 1267 C CA . THR A 1 173 ? -4.876 3.837 -4.546 1.00 94.06 173 THR A CA 1
ATOM 1268 C C . THR A 1 173 ? -3.908 4.983 -4.846 1.00 94.06 173 THR A C 1
ATOM 1270 O O . THR A 1 173 ? -3.439 5.666 -3.921 1.00 94.06 173 THR A O 1
ATOM 1273 N N . GLY A 1 174 ? -3.608 5.222 -6.120 1.00 91.38 174 GLY A N 1
ATOM 1274 C CA . GLY A 1 174 ? -2.937 6.437 -6.558 1.00 91.38 174 GLY A CA 1
ATOM 1275 C C . GLY A 1 174 ? -3.818 7.680 -6.347 1.00 91.38 174 GLY A C 1
ATOM 1276 O O . GLY A 1 174 ? -5.044 7.608 -6.466 1.00 91.38 174 GLY A O 1
ATOM 1277 N N . PRO A 1 175 ? -3.236 8.854 -6.034 1.00 91.12 175 PRO A N 1
ATOM 1278 C CA . PRO A 1 175 ? -4.001 10.087 -5.818 1.00 91.12 175 PRO A CA 1
ATOM 1279 C C . PRO A 1 175 ? -4.819 10.536 -7.024 1.00 91.12 175 PRO A C 1
ATOM 1281 O O . PRO A 1 175 ? -5.834 11.190 -6.839 1.00 91.12 175 PRO A O 1
ATOM 1284 N N . LEU A 1 176 ? -4.388 10.199 -8.239 1.00 88.94 176 LEU A N 1
ATOM 1285 C CA . LEU A 1 176 ? -5.044 10.590 -9.490 1.00 88.94 176 LEU A CA 1
ATOM 1286 C C . LEU A 1 176 ? -5.620 9.396 -10.256 1.00 88.94 176 LEU A C 1
ATOM 1288 O O . LEU A 1 176 ? -6.055 9.557 -11.393 1.00 88.94 176 LEU A O 1
ATOM 1292 N N . ASP A 1 177 ? -5.636 8.222 -9.626 1.00 89.38 177 ASP A N 1
ATOM 1293 C CA . ASP A 1 177 ? -6.271 7.039 -10.187 1.00 89.38 177 ASP A CA 1
ATOM 1294 C C . ASP A 1 177 ? -7.794 7.208 -10.202 1.00 89.38 177 ASP A C 1
ATOM 1296 O O . ASP A 1 177 ? -8.378 8.158 -9.651 1.00 89.38 177 ASP A O 1
ATOM 1300 N N . GLU A 1 178 ? -8.461 6.230 -10.805 1.00 87.69 178 GLU A N 1
ATOM 1301 C CA . GLU A 1 178 ? -9.903 6.127 -10.709 1.00 87.69 178 GLU A CA 1
ATOM 1302 C C . GLU A 1 178 ? -10.354 6.034 -9.231 1.00 87.69 178 GLU A C 1
ATOM 1304 O O . GLU A 1 178 ? -9.798 5.242 -8.466 1.00 87.69 178 GLU A O 1
ATOM 1309 N N . PRO A 1 179 ? -11.349 6.834 -8.791 1.00 92.19 179 PRO A N 1
ATOM 1310 C CA . PRO A 1 179 ? -11.717 6.891 -7.382 1.00 92.19 179 PRO A CA 1
ATOM 1311 C C . PRO A 1 179 ? -12.231 5.561 -6.818 1.00 92.19 179 PRO A C 1
ATOM 1313 O O . PRO A 1 179 ? -13.176 4.966 -7.346 1.00 92.19 179 PRO A O 1
ATOM 1316 N N . PHE A 1 180 ? -11.686 5.160 -5.668 1.00 96.38 180 PHE A N 1
ATOM 1317 C CA . PHE A 1 180 ? -12.180 4.025 -4.896 1.00 96.38 180 PHE A CA 1
ATOM 1318 C C . PHE A 1 180 ? -13.533 4.336 -4.238 1.00 96.38 180 PHE A C 1
ATOM 1320 O O . PHE A 1 180 ? -13.671 5.283 -3.463 1.00 96.38 180 PHE A O 1
ATOM 1327 N N . ASP A 1 181 ? -14.536 3.507 -4.506 1.00 96.81 181 ASP A N 1
ATOM 1328 C CA . ASP A 1 181 ? -15.894 3.618 -3.992 1.00 96.81 181 ASP A CA 1
ATOM 1329 C C . ASP A 1 181 ? -15.998 3.096 -2.553 1.00 96.81 181 ASP A C 1
ATOM 1331 O O . ASP A 1 181 ? -16.108 1.887 -2.290 1.00 96.81 181 ASP A O 1
ATOM 1335 N N . CYS A 1 182 ? -16.050 4.033 -1.604 1.00 98.25 182 CYS A N 1
ATOM 1336 C CA . CYS A 1 182 ? -16.155 3.737 -0.180 1.00 98.25 182 CYS A CA 1
ATOM 1337 C C . CYS A 1 182 ? -17.444 2.994 0.211 1.00 98.25 182 CYS A C 1
ATOM 1339 O O . CYS A 1 182 ? -17.477 2.399 1.288 1.00 98.25 182 CYS A O 1
ATOM 1341 N N . ARG A 1 183 ? -18.487 2.938 -0.637 1.00 98.00 183 ARG A N 1
ATOM 1342 C CA . ARG A 1 183 ? -19.687 2.116 -0.359 1.00 98.00 183 ARG A CA 1
ATOM 1343 C C . ARG A 1 183 ? -19.356 0.632 -0.244 1.00 98.00 183 ARG A C 1
ATOM 1345 O O . ARG A 1 183 ? -20.023 -0.087 0.496 1.00 98.00 183 ARG A O 1
ATOM 1352 N N . SER A 1 184 ? -18.310 0.174 -0.931 1.00 97.25 184 SER A N 1
ATOM 1353 C CA . SER A 1 184 ? -17.859 -1.217 -0.850 1.00 97.25 184 SER A CA 1
ATOM 1354 C C . SER A 1 184 ? -17.344 -1.608 0.541 1.00 97.25 184 SER A C 1
ATOM 1356 O O . SER A 1 184 ? -17.315 -2.793 0.858 1.00 97.25 184 SER A O 1
ATOM 1358 N N . LEU A 1 185 ? -17.009 -0.641 1.404 1.00 98.12 185 LEU A N 1
ATOM 1359 C CA . LEU A 1 185 ? -16.557 -0.883 2.778 1.00 98.12 185 LEU A CA 1
ATOM 1360 C C . LEU A 1 185 ? -17.698 -1.255 3.736 1.00 98.12 185 LEU A C 1
ATOM 1362 O O . LEU A 1 185 ? -17.439 -1.824 4.794 1.00 98.12 185 LEU A O 1
ATOM 1366 N N . LEU A 1 186 ? -18.959 -0.995 3.365 1.00 97.75 186 LEU A N 1
ATOM 1367 C CA . LEU A 1 186 ? -20.140 -1.307 4.187 1.00 97.75 186 LEU A CA 1
ATOM 1368 C C . LEU A 1 186 ? -20.316 -2.806 4.463 1.00 97.75 186 LEU A C 1
ATOM 1370 O O . LEU A 1 186 ? -21.075 -3.193 5.347 1.00 97.75 186 LEU A O 1
ATOM 1374 N N . GLN A 1 187 ? -19.598 -3.658 3.731 1.00 97.19 187 GLN A N 1
ATOM 1375 C CA . GLN A 1 187 ? -19.559 -5.095 3.978 1.00 97.19 187 GLN A CA 1
ATOM 1376 C C . GLN A 1 187 ? -18.792 -5.492 5.255 1.00 97.19 187 GLN A C 1
ATOM 1378 O O . GLN A 1 187 ? -18.853 -6.657 5.641 1.00 97.19 187 GLN A O 1
ATOM 1383 N N . PHE A 1 188 ? -18.082 -4.562 5.910 1.00 97.75 188 PHE A N 1
ATOM 1384 C CA . PHE A 1 188 ? -17.282 -4.814 7.116 1.00 97.75 188 PHE A CA 1
ATOM 1385 C C . PHE A 1 188 ? -17.945 -4.207 8.369 1.00 97.75 188 PHE A C 1
ATOM 1387 O O . PHE A 1 188 ? -17.529 -3.149 8.850 1.00 97.75 188 PHE A O 1
ATOM 1394 N N . PRO A 1 189 ? -18.970 -4.859 8.950 1.00 97.19 189 PRO A N 1
ATOM 1395 C CA . PRO A 1 189 ? -19.765 -4.288 10.041 1.00 97.19 189 PRO A CA 1
ATOM 1396 C C . PRO A 1 189 ? -18.994 -4.124 11.357 1.00 97.19 189 PRO A C 1
ATOM 1398 O O . PRO A 1 189 ? -19.475 -3.449 12.263 1.00 97.19 189 PRO A O 1
ATOM 1401 N N . ARG A 1 190 ? -17.816 -4.747 11.499 1.00 98.00 190 ARG A N 1
ATOM 1402 C CA . ARG A 1 190 ? -16.970 -4.656 12.701 1.00 98.00 190 ARG A CA 1
ATOM 1403 C C . ARG A 1 190 ? -15.758 -3.737 12.534 1.00 98.00 190 ARG A C 1
ATOM 1405 O O . ARG A 1 190 ? -14.943 -3.656 13.453 1.00 98.00 190 ARG A O 1
ATOM 1412 N N . LEU A 1 191 ? -15.648 -3.023 11.413 1.00 98.62 191 LEU A N 1
ATOM 1413 C CA . LEU A 1 191 ? -14.488 -2.192 11.105 1.00 98.62 191 LEU A CA 1
ATOM 1414 C C . LEU A 1 191 ? -14.359 -1.017 12.086 1.00 98.62 191 LEU A C 1
ATOM 1416 O O . LEU A 1 191 ? -15.249 -0.174 12.186 1.00 98.62 191 LEU A O 1
ATOM 1420 N N . ARG A 1 192 ? -13.242 -0.962 12.822 1.00 98.38 192 ARG A N 1
ATOM 1421 C CA . ARG A 1 192 ? -12.963 0.054 13.854 1.00 98.38 192 ARG A CA 1
ATOM 1422 C C . ARG A 1 192 ? -11.855 1.017 13.457 1.00 98.38 192 ARG A C 1
ATOM 1424 O O . ARG A 1 192 ? -11.907 2.177 13.864 1.00 98.38 192 ARG A O 1
ATOM 1431 N N . SER A 1 193 ? -10.867 0.551 12.704 1.00 98.62 193 SER A N 1
ATOM 1432 C CA . SER A 1 193 ? -9.752 1.360 12.224 1.00 98.62 193 SER A CA 1
ATOM 1433 C C . SER A 1 193 ? -9.682 1.288 10.709 1.00 98.62 193 SER A C 1
ATOM 1435 O O . SER A 1 193 ? -9.607 0.200 10.136 1.00 98.62 193 SER A O 1
ATOM 1437 N N . LEU A 1 194 ? -9.740 2.450 10.068 1.00 98.88 194 LEU A N 1
ATOM 1438 C CA . LEU A 1 194 ? -9.709 2.572 8.620 1.00 98.88 194 LEU A CA 1
ATOM 1439 C C . LEU A 1 194 ? -8.651 3.590 8.203 1.00 98.88 194 LEU A C 1
ATOM 1441 O O . LEU A 1 194 ? -8.687 4.744 8.631 1.00 98.88 194 LEU A O 1
ATOM 1445 N N . ALA A 1 195 ? -7.739 3.172 7.333 1.00 98.75 195 ALA A N 1
ATOM 1446 C CA . ALA A 1 195 ? -6.823 4.055 6.629 1.00 98.75 195 ALA A CA 1
ATOM 1447 C C . ALA A 1 195 ? -7.134 4.039 5.129 1.00 98.75 195 ALA A C 1
ATOM 1449 O O . ALA A 1 195 ? -7.161 2.985 4.503 1.00 98.75 195 ALA A O 1
ATOM 1450 N N . LEU A 1 196 ? -7.356 5.210 4.548 1.00 98.62 196 LEU A N 1
ATOM 1451 C CA . LEU A 1 196 ? -7.597 5.392 3.123 1.00 98.62 196 LEU A CA 1
ATOM 1452 C C . LEU A 1 196 ? -6.489 6.253 2.529 1.00 98.62 196 LEU A C 1
ATOM 1454 O O . LEU A 1 196 ? -6.066 7.239 3.137 1.00 98.62 196 LEU A O 1
ATOM 1458 N N . SER A 1 197 ? -6.025 5.892 1.341 1.00 97.50 197 SER A N 1
ATOM 1459 C CA . SER A 1 197 ? -5.054 6.677 0.590 1.00 97.50 197 SER A CA 1
ATOM 1460 C C . SER A 1 197 ? -5.438 6.769 -0.880 1.00 97.50 197 SER A C 1
ATOM 1462 O O . SER A 1 197 ? -5.829 5.761 -1.468 1.00 97.50 197 SER A O 1
ATOM 1464 N N . GLY A 1 198 ? -5.257 7.953 -1.461 1.00 95.62 198 GLY A N 1
ATOM 1465 C CA . GLY A 1 198 ? -5.434 8.202 -2.890 1.00 95.62 198 GLY A CA 1
ATOM 1466 C C . GLY A 1 198 ? -6.799 8.782 -3.263 1.00 95.62 198 GLY A C 1
ATOM 1467 O O . GLY A 1 198 ? -7.412 9.520 -2.486 1.00 95.62 198 GLY A O 1
ATOM 1468 N N . SER A 1 199 ? -7.249 8.471 -4.477 1.00 94.06 199 SER A N 1
ATOM 1469 C CA . SER A 1 199 ? -8.506 8.943 -5.064 1.00 94.06 199 SER A CA 1
ATOM 1470 C C . SER A 1 199 ? -9.710 8.194 -4.473 1.00 94.06 199 SER A C 1
ATOM 1472 O O . SER A 1 199 ? -9.752 6.964 -4.489 1.00 94.06 199 SER A O 1
ATOM 1474 N N . LEU A 1 200 ? -10.698 8.910 -3.921 1.00 96.44 200 LEU A N 1
ATOM 1475 C CA . LEU A 1 200 ? -11.824 8.326 -3.171 1.00 96.44 200 LEU A CA 1
ATOM 1476 C C . LEU A 1 200 ? -13.168 8.881 -3.659 1.00 96.44 200 LEU A C 1
ATOM 1478 O O . LEU A 1 200 ? -13.283 10.060 -3.979 1.00 96.44 200 LEU A O 1
ATOM 1482 N N . ALA A 1 201 ? -14.203 8.043 -3.660 1.00 95.62 201 ALA A N 1
ATOM 1483 C CA . ALA A 1 201 ? -15.576 8.417 -3.983 1.00 95.62 201 ALA A CA 1
ATOM 1484 C C . ALA A 1 201 ? -16.564 7.916 -2.926 1.00 95.62 201 ALA A C 1
ATOM 1486 O O . ALA A 1 201 ? -16.323 6.940 -2.214 1.00 95.62 201 ALA A O 1
ATOM 1487 N N . ASN A 1 202 ? -17.724 8.576 -2.855 1.00 97.69 202 ASN A N 1
ATOM 1488 C CA . ASN A 1 202 ? -18.817 8.234 -1.939 1.00 97.69 202 ASN A CA 1
ATOM 1489 C C . ASN A 1 202 ? -18.388 8.185 -0.461 1.00 97.69 202 ASN A C 1
ATOM 1491 O O . ASN A 1 202 ? -18.853 7.336 0.302 1.00 97.69 202 ASN A O 1
ATOM 1495 N N . LEU A 1 203 ? -17.534 9.127 -0.043 1.00 98.31 203 LEU A N 1
ATOM 1496 C CA . LEU A 1 203 ? -17.035 9.248 1.335 1.00 98.31 203 LEU A CA 1
ATOM 1497 C C . LEU A 1 203 ? -18.154 9.357 2.387 1.00 98.31 203 LEU A C 1
ATOM 1499 O O . LEU A 1 203 ? -17.937 9.009 3.546 1.00 98.31 203 LEU A O 1
ATOM 1503 N N . GLY A 1 204 ? -19.360 9.770 1.986 1.00 98.25 204 GLY A N 1
ATOM 1504 C CA . GLY A 1 204 ? -20.550 9.768 2.837 1.00 98.25 204 GLY A CA 1
ATOM 1505 C C . GLY A 1 204 ? -20.865 8.399 3.446 1.00 98.25 204 GLY A C 1
ATOM 1506 O O . GLY A 1 204 ? -21.291 8.327 4.589 1.00 98.25 204 GLY A O 1
ATOM 1507 N N . ALA A 1 205 ? -20.562 7.301 2.743 1.00 98.19 205 ALA A N 1
ATOM 1508 C CA . ALA A 1 205 ? -20.805 5.944 3.237 1.00 98.19 205 ALA A CA 1
ATOM 1509 C C . ALA A 1 205 ? -20.032 5.614 4.526 1.00 98.19 205 ALA A C 1
ATOM 1511 O O . ALA A 1 205 ? -20.426 4.715 5.267 1.00 98.19 205 ALA A O 1
ATOM 1512 N N . LEU A 1 206 ? -18.942 6.334 4.812 1.00 98.56 206 LEU A N 1
ATOM 1513 C CA . LEU A 1 206 ? -18.100 6.064 5.973 1.00 98.56 206 LEU A CA 1
ATOM 1514 C C . LEU A 1 206 ? -18.828 6.294 7.307 1.00 98.56 206 LEU A C 1
ATOM 1516 O O . LEU A 1 206 ? -18.460 5.660 8.292 1.00 98.56 206 LEU A O 1
ATOM 1520 N N . GLU A 1 207 ? -19.851 7.155 7.368 1.00 97.25 207 GLU A N 1
ATOM 1521 C CA . GLU A 1 207 ? -20.576 7.424 8.625 1.00 97.25 207 GLU A CA 1
ATOM 1522 C C . GLU A 1 207 ? -21.390 6.225 9.130 1.00 97.25 207 GLU A C 1
ATOM 1524 O O . GLU A 1 207 ? -21.678 6.133 10.321 1.00 97.25 207 GLU A O 1
ATOM 1529 N N . ALA A 1 208 ? -21.729 5.286 8.241 1.00 97.88 208 ALA A N 1
ATOM 1530 C CA . ALA A 1 208 ? -22.437 4.061 8.600 1.00 97.88 208 ALA A CA 1
ATOM 1531 C C . ALA A 1 208 ? -21.518 3.001 9.235 1.00 97.88 208 ALA A C 1
ATOM 1533 O O . ALA A 1 208 ? -22.001 1.990 9.746 1.00 97.88 208 ALA A O 1
ATOM 1534 N N . LEU A 1 209 ? -20.198 3.208 9.201 1.00 98.25 209 LEU A N 1
ATOM 1535 C CA . LEU A 1 209 ? -19.216 2.301 9.785 1.00 98.25 209 LEU A CA 1
ATOM 1536 C C . LEU A 1 209 ? -18.934 2.682 11.247 1.00 98.25 209 LEU A C 1
ATOM 1538 O O . LEU A 1 209 ? -18.840 3.869 11.573 1.00 98.25 209 LEU A O 1
ATOM 1542 N N . PRO A 1 210 ? -18.714 1.708 12.147 1.00 97.75 210 PRO A N 1
ATOM 1543 C CA . PRO A 1 210 ? -18.529 1.976 13.570 1.00 97.75 210 PRO A CA 1
ATOM 1544 C C . PRO A 1 210 ? -17.067 2.352 13.898 1.00 97.75 210 PRO A C 1
ATOM 1546 O O . PRO A 1 210 ? -16.427 1.774 14.789 1.00 97.75 210 PRO A O 1
ATOM 1549 N N . LEU A 1 211 ? -16.535 3.323 13.148 1.00 98.56 211 LEU A N 1
ATOM 1550 C CA . LEU A 1 211 ? -15.133 3.735 13.160 1.00 98.56 211 LEU A CA 1
ATOM 1551 C C . LEU A 1 211 ? -14.758 4.442 14.466 1.00 98.56 211 LEU A C 1
ATOM 1553 O O . LEU A 1 211 ? -15.391 5.408 14.890 1.00 98.56 211 LEU A O 1
ATOM 1557 N N . ARG A 1 212 ? -13.651 3.987 15.054 1.00 98.25 212 ARG A N 1
ATOM 1558 C CA . ARG A 1 212 ? -12.937 4.636 16.162 1.00 98.25 212 ARG A CA 1
ATOM 1559 C C . ARG A 1 212 ? -11.722 5.410 15.676 1.00 98.25 212 ARG A C 1
ATOM 1561 O O . ARG A 1 212 ? -11.364 6.426 16.267 1.00 98.25 212 ARG A O 1
ATOM 1568 N N . GLN A 1 213 ? -11.105 4.945 14.596 1.00 98.56 213 GLN A N 1
ATOM 1569 C CA . GLN A 1 213 ? -9.949 5.577 13.978 1.00 98.56 213 GLN A CA 1
ATOM 1570 C C . GLN A 1 213 ? -10.188 5.713 12.477 1.00 98.56 213 GLN A C 1
ATOM 1572 O O . GLN A 1 213 ? -10.536 4.738 11.811 1.00 98.56 213 GLN A O 1
ATOM 1577 N N . LEU A 1 214 ? -9.976 6.918 11.954 1.00 98.69 214 LEU A N 1
ATOM 1578 C CA . LEU A 1 214 ? -10.038 7.194 10.523 1.00 98.69 214 LEU A CA 1
ATOM 1579 C C . LEU A 1 214 ? -8.794 7.977 10.099 1.00 98.69 214 LEU A C 1
ATOM 1581 O O . LEU A 1 214 ? -8.507 9.046 10.638 1.00 98.69 214 LEU A O 1
ATOM 1585 N N . GLN A 1 215 ? -8.061 7.445 9.127 1.00 98.62 215 GLN A N 1
ATOM 1586 C CA . GLN A 1 215 ? -6.943 8.125 8.484 1.00 98.62 215 GLN A CA 1
ATOM 1587 C C . GLN A 1 215 ? -7.239 8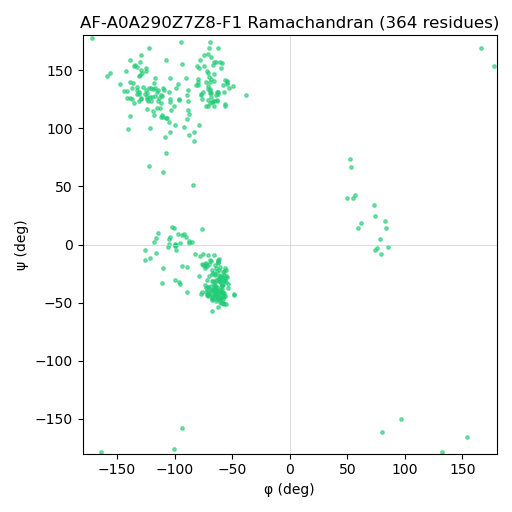.303 6.99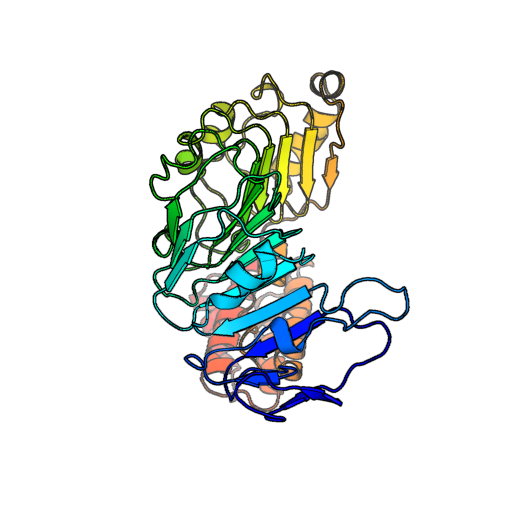9 1.00 98.62 215 GLN A C 1
ATOM 1589 O O . GLN A 1 215 ? -7.647 7.350 6.342 1.00 98.62 215 GLN A O 1
ATOM 1594 N N . ILE A 1 216 ? -6.998 9.496 6.460 1.00 98.62 216 ILE A N 1
ATOM 1595 C CA . ILE A 1 216 ? -7.097 9.765 5.023 1.00 98.62 216 ILE A CA 1
ATOM 1596 C C . ILE A 1 216 ? -5.814 10.444 4.548 1.00 98.62 216 ILE A C 1
ATOM 1598 O O . ILE A 1 216 ? -5.377 11.447 5.117 1.00 98.62 216 ILE A O 1
ATOM 1602 N N . ARG A 1 217 ? -5.175 9.893 3.519 1.00 98.38 217 ARG A N 1
ATOM 1603 C CA . ARG A 1 217 ? -3.904 10.399 2.993 1.00 98.38 217 ARG A CA 1
ATOM 1604 C C . ARG A 1 217 ? -3.957 10.605 1.491 1.00 98.38 217 ARG A C 1
ATOM 1606 O O . ARG A 1 217 ? -4.664 9.890 0.794 1.00 98.38 217 ARG A O 1
ATOM 1613 N N . PHE A 1 218 ? -3.177 11.565 1.008 1.00 97.06 218 PHE A N 1
ATOM 1614 C CA . PHE A 1 218 ? -2.974 11.800 -0.423 1.00 97.06 218 PHE A CA 1
ATOM 1615 C C . PHE A 1 218 ? -4.280 11.883 -1.235 1.00 97.06 218 PHE A C 1
ATOM 1617 O O . PHE A 1 218 ? -4.370 11.327 -2.324 1.00 97.06 218 PHE A O 1
ATOM 1624 N N . CYS A 1 219 ? -5.304 12.532 -0.680 1.00 97.06 219 CYS A N 1
ATOM 1625 C CA . CYS A 1 219 ? -6.642 12.545 -1.260 1.00 97.06 219 CYS A CA 1
ATOM 1626 C C . CYS A 1 219 ? -6.935 13.922 -1.871 1.00 97.06 219 CYS A C 1
ATOM 1628 O O . CYS A 1 219 ? -7.091 14.885 -1.108 1.00 97.06 219 CYS A O 1
ATOM 1630 N N . PRO A 1 220 ? -6.979 14.050 -3.211 1.00 94.12 220 PRO A N 1
ATOM 1631 C CA . PRO A 1 220 ? -7.127 15.346 -3.874 1.00 94.12 220 PRO A CA 1
ATOM 1632 C C . PRO A 1 220 ? -8.533 15.930 -3.774 1.00 94.12 220 PRO A C 1
ATOM 1634 O O . PRO A 1 220 ? -8.700 17.125 -3.993 1.00 94.12 220 PRO A O 1
ATOM 1637 N N . ASP A 1 221 ? -9.530 15.101 -3.467 1.00 94.62 221 ASP A N 1
ATOM 1638 C CA . ASP A 1 221 ? -10.919 15.504 -3.325 1.00 94.62 221 ASP A CA 1
ATOM 1639 C C . ASP A 1 221 ? -11.540 14.790 -2.120 1.00 94.62 221 ASP A C 1
ATOM 1641 O O . ASP A 1 221 ? -11.736 13.578 -2.118 1.00 94.62 221 ASP A O 1
ATOM 1645 N N . LEU A 1 222 ? -11.830 15.560 -1.073 1.00 96.88 222 LEU A N 1
ATOM 1646 C CA . LEU A 1 222 ? -12.530 15.088 0.124 1.00 96.88 222 LEU A CA 1
ATOM 1647 C C . LEU A 1 222 ? -14.016 15.479 0.120 1.00 96.88 222 LEU A C 1
ATOM 1649 O O . LEU A 1 222 ? -14.675 15.449 1.169 1.00 96.88 222 LEU A O 1
ATOM 1653 N N . SER A 1 223 ? -14.554 15.906 -1.022 1.00 92.00 223 SER A N 1
ATOM 1654 C CA . SER A 1 223 ? -15.966 16.242 -1.147 1.00 92.00 223 SER A CA 1
ATOM 1655 C C . SER A 1 223 ? -16.844 15.055 -0.740 1.00 92.00 223 SER A C 1
ATOM 1657 O O . SER A 1 223 ? -16.525 13.881 -0.922 1.00 92.00 223 SER A O 1
ATOM 1659 N N . GLY A 1 224 ? -17.947 15.364 -0.060 1.00 94.75 224 GLY A N 1
ATOM 1660 C CA . GLY A 1 224 ? -18.831 14.342 0.497 1.00 94.75 224 GLY A CA 1
ATOM 1661 C C . GLY A 1 224 ? -18.327 13.650 1.770 1.00 94.75 224 GLY A C 1
ATOM 1662 O O . GLY A 1 224 ? -19.092 12.874 2.334 1.00 94.75 224 GLY A O 1
ATOM 1663 N N . LEU A 1 225 ? -17.116 13.934 2.280 1.00 98.25 225 LEU A N 1
ATOM 1664 C CA . LEU A 1 225 ? -16.717 13.459 3.611 1.00 98.25 225 LEU A CA 1
ATOM 1665 C C . LEU A 1 225 ? -17.633 14.078 4.686 1.00 98.25 225 LEU A C 1
ATOM 1667 O O . LEU A 1 225 ? -17.673 15.317 4.786 1.00 98.25 225 LEU A O 1
ATOM 1671 N N . PRO A 1 226 ? -18.318 13.267 5.517 1.00 97.75 226 PRO A N 1
ATOM 1672 C CA . PRO A 1 226 ? -19.186 13.765 6.578 1.00 97.75 226 PRO A CA 1
ATOM 1673 C C . PRO A 1 226 ? -18.434 14.622 7.605 1.00 97.75 226 PRO A C 1
ATOM 1675 O O . PRO A 1 226 ? -17.220 14.474 7.780 1.00 97.75 226 PRO A O 1
ATOM 1678 N N . PRO A 1 227 ? -19.135 15.504 8.339 1.00 97.12 227 PRO A N 1
ATOM 1679 C CA . PRO A 1 227 ? -18.579 16.122 9.538 1.00 97.12 227 PRO A CA 1
ATOM 1680 C C . PRO A 1 227 ? -18.099 15.047 10.519 1.00 97.12 227 PRO A C 1
ATOM 1682 O O . PRO A 1 227 ? -18.793 14.052 10.729 1.00 97.12 227 PRO A O 1
ATOM 1685 N N . LEU A 1 228 ? -16.970 15.265 11.191 1.00 97.56 228 LEU A N 1
ATOM 1686 C CA . LEU A 1 228 ? -16.372 14.300 12.116 1.00 97.56 228 LEU A CA 1
ATOM 1687 C C . LEU A 1 228 ? -17.318 13.929 13.273 1.00 97.56 228 LEU A C 1
ATOM 1689 O O . LEU A 1 228 ? -17.256 12.824 13.806 1.00 97.56 228 LEU A O 1
ATOM 1693 N N . ARG A 1 229 ? -18.232 14.832 13.654 1.00 95.75 229 ARG A N 1
ATOM 1694 C CA . ARG A 1 229 ? -19.253 14.567 14.686 1.00 95.75 229 ARG A CA 1
ATOM 1695 C C . ARG A 1 229 ? -20.231 13.448 14.309 1.00 95.75 229 ARG A C 1
ATOM 1697 O O . ARG A 1 229 ? -20.840 12.876 15.207 1.00 95.75 229 ARG A O 1
ATOM 1704 N N . SER A 1 230 ? -20.382 13.164 13.016 1.00 96.56 230 SER A N 1
ATOM 1705 C CA . SER A 1 230 ? -21.296 12.140 12.492 1.00 96.56 230 SER A CA 1
ATOM 1706 C C . SER A 1 230 ? -20.788 10.726 12.772 1.00 96.56 230 SER A C 1
ATOM 1708 O O . SER A 1 230 ? -21.563 9.785 12.723 1.00 96.56 230 SER A O 1
ATOM 1710 N N . PHE A 1 231 ? -19.510 10.578 13.132 1.00 97.00 231 PHE A N 1
ATOM 1711 C CA . PHE A 1 231 ? -18.923 9.318 13.571 1.00 97.00 231 PHE A CA 1
ATOM 1712 C C . PHE A 1 231 ? -19.034 9.232 15.101 1.00 97.00 231 PHE A C 1
ATOM 1714 O O . PHE A 1 231 ? -18.247 9.881 15.795 1.00 97.00 231 PHE A O 1
ATOM 1721 N N . PRO A 1 232 ? -19.990 8.486 15.683 1.00 93.94 232 PRO A N 1
ATOM 1722 C CA . PRO A 1 232 ? -20.271 8.535 17.123 1.00 93.94 232 PRO A CA 1
ATOM 1723 C C . PRO A 1 232 ? -19.164 7.920 17.990 1.00 93.94 232 PRO A C 1
ATOM 1725 O O . PRO A 1 232 ? -18.975 8.346 19.127 1.00 93.94 232 PRO A O 1
ATOM 1728 N N . GLU A 1 233 ? -18.405 6.962 17.454 1.00 96.06 233 GLU A N 1
ATOM 1729 C CA . GLU A 1 233 ? -17.347 6.248 18.182 1.00 96.06 233 GLU A CA 1
ATOM 1730 C C . GLU A 1 233 ? -15.930 6.770 17.902 1.00 96.06 233 GLU A C 1
ATOM 1732 O O . GLU A 1 233 ? -14.967 6.262 18.473 1.00 96.06 233 GLU A O 1
ATOM 1737 N N . LEU A 1 234 ? -15.780 7.789 17.051 1.00 97.81 234 LEU A N 1
ATOM 1738 C CA . LEU A 1 234 ? -14.474 8.297 16.636 1.00 97.81 234 LEU A CA 1
ATOM 1739 C C . LEU A 1 234 ? -13.687 8.861 17.828 1.00 97.81 234 LEU A C 1
ATOM 1741 O O . LEU A 1 234 ? -14.173 9.768 18.514 1.00 97.81 234 LEU A O 1
ATOM 1745 N N . THR A 1 235 ? -12.475 8.338 18.030 1.00 97.62 235 THR A N 1
ATOM 1746 C CA . THR A 1 235 ? -11.507 8.743 19.065 1.00 97.62 235 THR A CA 1
ATOM 1747 C C . THR A 1 235 ? -10.166 9.202 18.485 1.00 97.62 235 THR A C 1
ATOM 1749 O O . THR A 1 235 ? -9.357 9.786 19.206 1.00 97.62 235 THR A O 1
ATOM 1752 N N . SER A 1 236 ? -9.912 8.973 17.193 1.00 98.00 236 SER A N 1
ATOM 1753 C CA . SER A 1 236 ? -8.728 9.465 16.482 1.00 98.00 236 SER A CA 1
ATOM 1754 C C . SER A 1 236 ? -9.050 9.761 15.018 1.00 98.00 236 SER A C 1
ATOM 1756 O O . SER A 1 236 ? -9.749 8.990 14.358 1.00 98.00 236 SER A O 1
ATOM 1758 N N . PHE A 1 237 ? -8.525 10.877 14.507 1.00 98.38 237 PHE A N 1
ATOM 1759 C CA . PHE A 1 237 ? -8.673 11.265 13.105 1.00 98.38 237 PHE A CA 1
ATOM 1760 C C . PHE A 1 237 ? -7.400 11.892 12.545 1.00 98.38 237 PHE A C 1
ATOM 1762 O O . PHE A 1 237 ? -6.917 12.896 13.072 1.00 98.38 237 PHE A O 1
ATOM 1769 N N . LEU A 1 238 ? -6.894 11.361 11.433 1.00 98.44 238 LEU A N 1
ATOM 1770 C CA . LEU A 1 238 ? -5.726 11.908 10.748 1.00 98.44 238 LEU A CA 1
ATOM 1771 C C . LEU A 1 238 ? -6.030 12.207 9.288 1.00 98.44 238 LEU A C 1
ATOM 1773 O O . LEU A 1 238 ? -6.535 11.356 8.563 1.00 98.44 238 LEU A O 1
ATOM 1777 N N . ALA A 1 239 ? -5.633 13.392 8.839 1.00 98.31 239 ALA A N 1
ATOM 1778 C CA . ALA A 1 239 ? -5.591 13.723 7.425 1.00 98.31 239 ALA A CA 1
ATOM 1779 C C . ALA A 1 239 ? -4.240 14.342 7.050 1.00 98.31 239 ALA A C 1
ATOM 1781 O O . ALA A 1 239 ? -3.758 15.261 7.724 1.00 98.31 239 ALA A O 1
ATOM 1782 N N . TRP A 1 240 ? -3.616 13.841 5.984 1.00 97.81 240 TRP A N 1
ATOM 1783 C CA . TRP A 1 240 ? -2.304 14.315 5.536 1.00 97.81 240 TRP A CA 1
ATOM 1784 C C . TRP A 1 240 ? -2.177 14.325 4.010 1.00 97.81 240 TRP A C 1
ATOM 1786 O O . TRP A 1 240 ? -2.494 13.324 3.374 1.00 97.81 240 TRP A O 1
ATOM 1796 N N . ASN A 1 241 ? -1.689 15.431 3.432 1.00 97.62 241 ASN A N 1
ATOM 1797 C CA . ASN A 1 241 ? -1.703 15.672 1.979 1.00 97.62 241 ASN A CA 1
ATOM 1798 C C . ASN A 1 241 ? -3.119 15.491 1.424 1.00 97.62 241 ASN A C 1
ATOM 1800 O O . ASN A 1 241 ? -3.402 14.542 0.704 1.00 97.62 241 ASN A O 1
ATOM 1804 N N . VAL A 1 242 ? -4.033 16.371 1.817 1.00 97.25 242 VAL A N 1
ATOM 1805 C CA . VAL A 1 242 ? -5.446 16.274 1.431 1.00 97.25 242 VAL A CA 1
ATOM 1806 C C . VAL A 1 242 ? -5.965 17.586 0.867 1.00 97.25 242 VAL A C 1
ATOM 1808 O O . VAL A 1 242 ? -5.353 18.633 1.106 1.00 97.25 242 VAL A O 1
ATOM 1811 N N . ASP A 1 243 ? -7.102 17.511 0.172 1.00 95.38 243 ASP A N 1
ATOM 1812 C CA . ASP A 1 243 ? -7.877 18.660 -0.299 1.00 95.38 243 ASP A CA 1
ATOM 1813 C C . ASP A 1 243 ? -7.883 19.809 0.720 1.00 95.38 243 ASP A C 1
ATOM 1815 O O . ASP A 1 243 ? -8.184 19.648 1.913 1.00 95.38 243 ASP A O 1
ATOM 1819 N N . ALA A 1 244 ? -7.536 20.997 0.240 1.00 94.50 244 ALA A N 1
ATOM 1820 C CA . ALA A 1 244 ? -7.368 22.159 1.082 1.00 94.50 244 ALA A CA 1
ATOM 1821 C C . ALA A 1 244 ? -8.698 22.735 1.577 1.00 94.50 244 ALA A C 1
ATOM 1823 O O . ALA A 1 244 ? -8.753 23.223 2.711 1.00 94.50 244 ALA A O 1
ATOM 1824 N N . ALA A 1 245 ? -9.769 22.683 0.780 1.00 93.56 245 ALA A N 1
ATOM 1825 C CA . ALA A 1 245 ? -11.053 23.273 1.147 1.00 93.56 245 ALA A CA 1
ATOM 1826 C C . ALA A 1 245 ? -11.707 22.526 2.318 1.00 93.56 245 ALA A C 1
ATOM 1828 O O . ALA A 1 245 ? -11.948 23.105 3.385 1.00 93.56 245 ALA A O 1
ATOM 1829 N N . VAL A 1 246 ? -11.920 21.224 2.161 1.00 96.81 246 VAL A N 1
ATOM 1830 C CA . VAL A 1 246 ? -12.444 20.337 3.201 1.00 96.81 246 VAL A CA 1
ATOM 1831 C C . VAL A 1 246 ? -11.425 20.175 4.326 1.00 96.81 246 VAL A C 1
ATOM 1833 O O . VAL A 1 246 ? -11.799 20.176 5.498 1.00 96.81 246 VAL A O 1
ATOM 1836 N N . GLY A 1 247 ? -10.126 20.144 4.026 1.00 97.38 247 GLY A N 1
ATOM 1837 C CA . GLY A 1 247 ? -9.083 20.102 5.048 1.00 97.38 247 GLY A CA 1
ATOM 1838 C C . GLY A 1 247 ? -9.111 21.298 6.011 1.00 97.38 247 GLY A C 1
ATOM 1839 O O . GLY A 1 247 ? -8.933 21.123 7.221 1.00 97.38 247 GLY A O 1
ATOM 1840 N N . ARG A 1 248 ? -9.404 22.517 5.529 1.00 97.94 248 ARG A N 1
ATOM 1841 C CA . ARG A 1 248 ? -9.631 23.694 6.397 1.00 97.94 248 ARG A CA 1
ATOM 1842 C C . ARG A 1 248 ? -10.844 23.497 7.310 1.00 97.94 248 ARG A C 1
ATOM 1844 O O . ARG A 1 248 ? -10.744 23.790 8.501 1.00 97.94 248 ARG A O 1
ATOM 1851 N N . ARG A 1 249 ? -11.951 22.953 6.788 1.00 97.12 249 ARG A N 1
ATOM 1852 C CA . ARG A 1 249 ? -13.147 22.608 7.580 1.00 97.12 249 ARG A CA 1
ATOM 1853 C C . ARG A 1 249 ? -12.804 21.617 8.695 1.00 97.12 249 ARG A C 1
ATOM 1855 O O . ARG A 1 249 ? -13.086 21.890 9.859 1.00 97.12 249 ARG A O 1
ATOM 1862 N N . LEU A 1 250 ? -12.115 20.525 8.361 1.00 97.81 250 LEU A N 1
ATOM 1863 C CA . LEU A 1 250 ? -11.710 19.486 9.313 1.00 97.81 250 LEU A CA 1
ATOM 1864 C C . LEU A 1 250 ? -10.801 20.032 10.424 1.00 97.81 250 LEU A C 1
ATOM 1866 O O . LEU A 1 250 ? -10.971 19.676 11.587 1.00 97.81 250 LEU A O 1
ATOM 1870 N N . ARG A 1 251 ? -9.870 20.944 10.106 1.00 97.44 251 ARG A N 1
ATOM 1871 C CA . ARG A 1 251 ? -9.053 21.631 11.127 1.00 97.44 251 ARG A CA 1
ATOM 1872 C C . ARG A 1 251 ? -9.897 22.401 12.135 1.00 97.44 251 ARG A C 1
ATOM 1874 O O . ARG A 1 251 ? -9.573 22.394 13.319 1.00 97.44 251 ARG A O 1
ATOM 1881 N N . THR A 1 252 ? -10.940 23.081 11.667 1.00 96.88 252 THR A N 1
ATOM 1882 C CA . THR A 1 252 ? -11.875 23.800 12.539 1.00 96.88 252 THR A CA 1
ATOM 1883 C C . THR A 1 252 ? -12.665 22.822 13.400 1.00 96.88 252 THR A C 1
ATOM 1885 O O . THR A 1 252 ? -12.762 23.023 14.608 1.00 96.88 252 THR A O 1
ATOM 1888 N N . GLU A 1 253 ? -13.162 21.729 12.815 1.00 96.75 253 GLU A N 1
ATOM 1889 C CA . GLU A 1 253 ? -13.875 20.683 13.555 1.00 96.75 253 GLU A CA 1
ATOM 1890 C C . GLU A 1 253 ? -13.008 20.086 14.672 1.00 96.75 253 GLU A C 1
ATOM 1892 O O . GLU A 1 253 ? -13.473 20.010 15.805 1.00 96.75 253 GLU A O 1
ATOM 1897 N N . LEU A 1 254 ? -11.734 19.772 14.400 1.00 96.38 254 LEU A N 1
ATOM 1898 C CA . LEU A 1 254 ? -10.779 19.243 15.389 1.00 96.38 254 LEU A CA 1
ATOM 1899 C C . LEU A 1 254 ? -10.477 20.189 16.563 1.00 96.38 254 LEU A C 1
ATOM 1901 O O . LEU A 1 254 ? -9.929 19.744 17.566 1.00 96.38 254 LEU A O 1
ATOM 1905 N N . ARG A 1 255 ? -10.807 21.479 16.454 1.00 94.62 255 ARG A N 1
ATOM 1906 C CA . ARG A 1 255 ? -10.694 22.463 17.549 1.00 94.62 255 ARG A CA 1
ATOM 1907 C C . ARG A 1 255 ? -12.030 22.714 18.255 1.00 94.62 255 ARG A C 1
ATOM 1909 O O . ARG A 1 255 ? -12.077 23.482 19.211 1.00 94.62 255 ARG A O 1
ATOM 1916 N N . GLY A 1 256 ? -13.108 22.117 17.756 1.00 92.62 256 GLY A N 1
ATOM 1917 C CA . GLY A 1 256 ? -14.464 22.266 18.266 1.00 92.62 256 GLY A CA 1
ATOM 1918 C C . GLY A 1 256 ? -14.857 21.181 19.277 1.00 92.62 256 GLY A C 1
ATOM 1919 O O . GLY A 1 256 ? -13.996 20.531 19.869 1.00 92.62 256 GLY A O 1
ATOM 1920 N N . PRO A 1 257 ? -16.169 20.935 19.461 1.00 90.38 257 PRO A N 1
ATOM 1921 C CA . PRO A 1 257 ? -16.680 20.008 20.476 1.00 90.38 257 PRO A CA 1
ATOM 1922 C C . PRO A 1 257 ? -16.153 18.575 20.360 1.00 90.38 257 PRO A C 1
ATOM 1924 O O . PRO A 1 257 ? -15.990 17.894 21.369 1.00 90.38 257 PRO A O 1
ATOM 1927 N N . ILE A 1 258 ? -15.850 18.110 19.143 1.00 92.75 258 ILE A N 1
ATOM 1928 C CA . ILE A 1 258 ? -15.331 16.753 18.947 1.00 92.75 258 ILE A CA 1
ATOM 1929 C C . ILE A 1 258 ? -13.954 16.556 19.589 1.00 92.75 258 ILE A C 1
ATOM 1931 O O . ILE A 1 258 ? -13.637 15.435 19.971 1.00 92.75 258 ILE A O 1
ATOM 1935 N N . ALA A 1 259 ? -13.164 17.620 19.776 1.00 91.31 259 ALA A N 1
ATOM 1936 C CA . ALA A 1 259 ? -11.837 17.541 20.386 1.00 91.31 259 ALA A CA 1
ATOM 1937 C C . ALA A 1 259 ? -11.869 16.847 21.757 1.00 91.31 259 ALA A C 1
ATOM 1939 O O . ALA A 1 259 ? -10.958 16.099 22.087 1.00 91.31 259 ALA A O 1
ATOM 1940 N N . GLN A 1 260 ? -12.955 17.025 22.518 1.00 90.31 260 GLN A N 1
ATOM 1941 C CA . GLN A 1 260 ? -13.143 16.398 23.832 1.00 90.31 260 GLN A CA 1
ATOM 1942 C C . GLN A 1 260 ? -13.289 14.869 23.760 1.00 90.31 260 GLN A C 1
ATOM 1944 O O . GLN A 1 260 ? -13.006 14.181 24.736 1.00 90.31 260 GLN A O 1
ATOM 1949 N N . ARG A 1 261 ? -13.726 14.328 22.616 1.00 92.50 261 ARG A N 1
ATOM 1950 C CA . ARG A 1 261 ? -13.843 12.882 22.369 1.00 92.50 261 ARG A CA 1
ATOM 1951 C C . ARG A 1 261 ? -12.573 12.263 21.785 1.00 92.50 261 ARG A C 1
ATOM 1953 O O . ARG A 1 261 ? -12.416 11.044 21.839 1.00 92.50 261 ARG A O 1
ATOM 1960 N N . LEU A 1 262 ? -11.691 13.069 21.198 1.00 94.12 262 LEU A N 1
ATOM 1961 C CA . LEU A 1 262 ? -10.494 12.581 20.524 1.00 94.12 262 LEU A CA 1
ATOM 1962 C C . LEU A 1 262 ? -9.374 12.348 21.540 1.00 94.12 262 LEU A C 1
ATOM 1964 O O . LEU A 1 262 ? -8.666 13.271 21.931 1.00 94.12 262 LEU A O 1
ATOM 1968 N N . THR A 1 263 ? -9.221 11.100 21.972 1.00 93.44 263 THR A N 1
ATOM 1969 C CA . THR A 1 263 ? -8.186 10.685 22.931 1.00 93.44 263 THR A CA 1
ATOM 1970 C C . THR A 1 263 ? -6.910 10.180 22.258 1.00 93.44 263 THR A C 1
ATOM 1972 O O . THR A 1 263 ? -5.862 10.117 22.898 1.00 93.44 263 THR A O 1
ATOM 1975 N N . GLY A 1 264 ? -6.976 9.816 20.974 1.00 91.12 264 GLY A N 1
ATOM 1976 C CA . GLY A 1 264 ? -5.829 9.378 20.183 1.00 91.12 264 GLY A CA 1
ATOM 1977 C C . GLY A 1 264 ? -5.185 10.503 19.372 1.00 91.12 264 GLY A C 1
ATOM 1978 O O . GLY A 1 264 ? -5.703 11.618 19.276 1.00 91.12 264 GLY A O 1
ATOM 1979 N N . HIS A 1 265 ? -4.058 10.191 18.724 1.00 91.69 265 HIS A N 1
ATOM 1980 C CA . HIS A 1 265 ? -3.374 11.134 17.839 1.00 91.69 265 HIS A CA 1
ATOM 1981 C C . HIS A 1 265 ? -4.327 11.619 16.741 1.00 91.69 265 HIS A C 1
ATOM 1983 O O . HIS A 1 265 ? -4.881 10.810 15.996 1.00 91.69 265 HIS A O 1
ATOM 1989 N N . SER A 1 266 ? -4.543 12.933 16.672 1.00 96.62 266 SER A N 1
ATOM 1990 C CA . SER A 1 266 ? -5.471 13.539 15.722 1.00 96.62 266 SER A CA 1
ATOM 1991 C C . SER A 1 266 ? -4.892 14.813 15.127 1.00 96.62 266 SER A C 1
ATOM 1993 O O . SER A 1 266 ? -4.267 15.608 15.829 1.00 96.62 266 SER A O 1
ATOM 1995 N N . GLY A 1 267 ? -5.094 15.025 13.831 1.00 97.25 267 GLY A N 1
ATOM 1996 C CA . GLY A 1 267 ? -4.530 16.181 13.150 1.00 97.25 267 GLY A CA 1
ATOM 1997 C C . GLY A 1 267 ? -4.817 16.216 11.658 1.00 97.25 267 GLY A C 1
ATOM 1998 O O . GLY A 1 267 ? -4.988 15.192 11.007 1.00 97.25 267 GLY A O 1
ATOM 1999 N N . VAL A 1 268 ? -4.833 17.430 11.110 1.00 97.88 268 VAL A N 1
ATOM 2000 C CA . VAL A 1 268 ? -4.962 17.681 9.670 1.00 97.88 268 VAL A CA 1
ATOM 2001 C C . VAL A 1 268 ? -3.779 18.531 9.225 1.00 97.88 268 VAL A C 1
ATOM 2003 O O . VAL A 1 268 ? -3.608 19.678 9.661 1.00 97.88 268 VAL A O 1
ATOM 2006 N N . SER A 1 269 ? -2.946 17.991 8.346 1.00 96.06 269 SER A N 1
ATOM 2007 C CA . SER A 1 269 ? -1.694 18.623 7.924 1.00 96.06 269 SER A CA 1
ATOM 2008 C C . SER A 1 269 ? -1.453 18.477 6.425 1.00 96.06 269 SER A C 1
ATOM 2010 O O . SER A 1 269 ? -2.053 17.630 5.778 1.00 96.06 269 SER A O 1
ATOM 2012 N N . GLN A 1 270 ? -0.609 19.355 5.872 1.00 95.12 270 GLN A N 1
ATOM 2013 C CA . GLN A 1 270 ? -0.335 19.442 4.431 1.00 95.12 270 GLN A CA 1
ATOM 2014 C C . GLN A 1 270 ? -1.619 19.564 3.592 1.00 95.12 270 GLN A C 1
ATOM 2016 O O . GLN A 1 270 ? -2.061 18.619 2.949 1.00 95.12 270 GLN A O 1
ATOM 2021 N N . LEU A 1 271 ? -2.243 20.740 3.638 1.00 97.44 271 LEU A N 1
ATOM 2022 C CA . LEU A 1 271 ? -3.392 21.048 2.790 1.00 97.44 271 LEU A CA 1
ATOM 2023 C C . LEU A 1 271 ? -2.906 21.364 1.380 1.00 97.44 271 LEU A C 1
ATOM 2025 O O . LEU A 1 271 ? -1.999 22.185 1.225 1.00 97.44 271 LEU A O 1
ATOM 2029 N N . ARG A 1 272 ? -3.488 20.708 0.381 1.00 94.75 272 ARG A N 1
ATOM 2030 C CA . ARG A 1 272 ? -3.055 20.767 -1.013 1.00 94.75 272 ARG A CA 1
ATOM 2031 C C . ARG A 1 272 ? -4.239 21.117 -1.900 1.00 94.75 272 ARG A C 1
ATOM 2033 O O . ARG A 1 272 ? -5.325 20.578 -1.727 1.00 94.75 272 ARG A O 1
ATOM 2040 N N . GLU A 1 273 ? -4.016 22.027 -2.837 1.00 89.31 273 GLU A N 1
ATOM 2041 C CA . GLU A 1 273 ? -4.955 22.268 -3.931 1.00 89.31 273 GLU A CA 1
ATOM 2042 C C . GLU A 1 273 ? -4.732 21.197 -5.014 1.00 89.31 273 GLU A C 1
ATOM 2044 O O . GLU A 1 273 ? -3.618 20.680 -5.149 1.00 89.31 273 GLU A O 1
ATOM 2049 N N . ARG A 1 274 ? -5.764 20.873 -5.804 1.00 85.19 274 ARG A N 1
ATOM 2050 C CA . ARG A 1 274 ? -5.703 19.827 -6.847 1.00 85.19 274 ARG A CA 1
ATOM 2051 C C . ARG A 1 274 ? -4.475 19.921 -7.777 1.00 85.19 274 ARG A C 1
ATOM 2053 O O . ARG A 1 274 ? -3.861 18.877 -7.996 1.00 85.19 274 ARG A O 1
ATOM 2060 N N . PRO A 1 275 ? -4.044 21.109 -8.259 1.00 82.25 275 PRO A N 1
ATOM 2061 C CA . PRO A 1 275 ? -2.861 21.221 -9.120 1.00 82.25 275 PRO A CA 1
ATOM 2062 C C . PRO A 1 275 ? -1.577 20.648 -8.507 1.00 82.25 275 PRO A C 1
ATOM 2064 O O . PRO A 1 275 ? -0.756 20.084 -9.220 1.00 82.25 275 PRO A O 1
ATOM 2067 N N . TRP A 1 276 ? -1.419 20.709 -7.179 1.00 88.38 276 TRP A N 1
ATOM 2068 C CA . TRP A 1 276 ? -0.250 20.128 -6.513 1.00 88.38 276 TRP A CA 1
ATOM 2069 C C . TRP A 1 276 ? -0.198 18.603 -6.664 1.00 88.38 276 TRP A C 1
ATOM 2071 O O . TRP A 1 276 ? 0.879 18.037 -6.823 1.00 88.38 276 TRP A O 1
ATOM 2081 N N . PHE A 1 277 ? -1.352 17.927 -6.634 1.00 87.38 277 PHE A N 1
ATOM 2082 C CA . PHE A 1 277 ? -1.397 16.481 -6.847 1.00 87.38 277 PHE A CA 1
ATOM 2083 C C . PHE A 1 277 ? -1.051 16.120 -8.290 1.00 87.38 277 PHE A C 1
ATOM 2085 O O . PHE A 1 277 ? -0.329 15.154 -8.497 1.00 87.38 277 PHE A O 1
ATOM 2092 N N . VAL A 1 278 ? -1.507 16.909 -9.267 1.00 83.12 278 VAL A N 1
ATOM 2093 C CA . VAL A 1 278 ? -1.143 16.747 -10.686 1.00 83.12 278 VAL A CA 1
ATOM 2094 C C . VAL A 1 278 ? 0.365 16.903 -10.884 1.00 83.12 278 VAL A C 1
ATOM 2096 O O . VAL A 1 278 ? 0.995 16.044 -11.488 1.00 83.12 278 VAL A O 1
ATOM 2099 N N . GLU A 1 279 ? 0.967 17.941 -10.304 1.00 81.81 279 GLU A N 1
ATOM 2100 C CA . GLU A 1 279 ? 2.417 18.167 -10.363 1.00 81.81 279 GLU A CA 1
ATOM 2101 C C . GLU A 1 279 ? 3.253 17.050 -9.729 1.00 81.81 279 GLU A C 1
ATOM 2103 O O . GLU A 1 279 ? 4.404 16.844 -10.121 1.00 81.81 279 GLU A O 1
ATOM 2108 N N . GLU A 1 280 ? 2.725 16.392 -8.700 1.00 83.56 280 GLU A N 1
ATOM 2109 C CA . GLU A 1 280 ? 3.479 15.409 -7.925 1.00 83.56 280 GLU A CA 1
ATOM 2110 C C . GLU A 1 280 ? 3.230 13.968 -8.383 1.00 83.56 280 GLU A C 1
ATOM 2112 O O . GLU A 1 280 ? 4.145 13.150 -8.327 1.00 83.56 280 GLU A O 1
ATOM 2117 N N . TYR A 1 281 ? 2.021 13.663 -8.858 1.00 81.00 281 TYR A N 1
ATOM 2118 C CA . TYR A 1 281 ? 1.580 12.300 -9.177 1.00 81.00 281 TYR A CA 1
ATOM 2119 C C . TYR A 1 281 ? 1.045 12.130 -10.601 1.00 81.00 281 TYR A C 1
ATOM 2121 O O . TYR A 1 281 ? 0.845 10.998 -11.023 1.00 81.00 281 TYR A O 1
ATOM 2129 N N . GLY A 1 282 ? 0.773 13.217 -11.326 1.00 81.31 282 GLY A N 1
ATOM 2130 C CA . GLY A 1 282 ? 0.111 13.186 -12.638 1.00 81.31 282 GLY A CA 1
ATOM 2131 C C . GLY A 1 282 ? 1.034 13.420 -13.821 1.00 81.31 282 GLY A C 1
ATOM 2132 O O . GLY A 1 282 ? 0.563 13.459 -14.953 1.00 81.31 282 GLY A O 1
ATOM 2133 N N . LEU A 1 283 ? 2.332 13.613 -13.580 1.00 86.19 283 LEU A N 1
ATOM 2134 C CA . LEU A 1 283 ? 3.273 13.868 -14.662 1.00 86.19 283 LEU A CA 1
ATOM 2135 C C . LEU A 1 283 ? 3.569 12.575 -15.433 1.00 86.19 283 LEU A C 1
ATOM 2137 O O . LEU A 1 283 ? 3.951 11.580 -14.813 1.00 86.19 283 LEU A O 1
ATOM 2141 N N . PRO A 1 284 ? 3.499 12.596 -16.773 1.00 85.06 284 PRO A N 1
ATOM 2142 C CA . PRO A 1 284 ? 3.634 11.400 -17.606 1.00 85.06 284 PRO A CA 1
ATOM 2143 C C . PRO A 1 284 ? 5.086 10.908 -17.753 1.00 85.06 284 PRO A C 1
ATOM 2145 O O . PRO A 1 284 ? 5.389 10.055 -18.569 1.00 85.06 284 PRO A O 1
ATOM 2148 N N . PHE A 1 285 ? 6.023 11.398 -16.938 1.00 88.31 285 PHE A N 1
ATOM 2149 C CA . PHE A 1 285 ? 7.453 11.096 -17.087 1.00 88.31 285 PHE A CA 1
ATOM 2150 C C . PHE A 1 285 ? 7.913 9.854 -16.313 1.00 88.31 285 PHE A C 1
ATOM 2152 O O . PHE A 1 285 ? 9.114 9.598 -16.216 1.00 88.31 285 PHE A O 1
ATOM 2159 N N . ALA A 1 286 ? 6.988 9.102 -15.712 1.00 78.06 286 ALA A N 1
ATOM 2160 C CA . ALA A 1 286 ? 7.315 7.949 -14.873 1.00 78.06 286 ALA A CA 1
ATOM 2161 C C . ALA A 1 286 ? 8.002 6.814 -15.656 1.00 78.06 286 ALA A C 1
ATOM 2163 O O . ALA A 1 286 ? 8.833 6.106 -15.089 1.00 78.06 286 ALA A O 1
ATOM 2164 N N . GLY A 1 287 ? 7.681 6.667 -16.947 1.00 80.06 287 GLY A N 1
ATOM 2165 C CA . GLY A 1 287 ? 8.290 5.674 -17.839 1.00 80.06 287 GLY A CA 1
ATOM 2166 C C . GLY A 1 287 ? 9.641 6.089 -18.431 1.00 80.06 287 GLY A C 1
ATOM 2167 O O . GLY A 1 287 ? 10.305 5.272 -19.063 1.00 80.06 287 GLY A O 1
ATOM 2168 N N . TRP A 1 288 ? 10.069 7.339 -18.232 1.00 88.62 288 TRP A N 1
ATOM 2169 C CA . TRP A 1 288 ? 11.287 7.862 -18.847 1.00 88.62 288 TRP A CA 1
ATOM 2170 C C . TRP A 1 288 ? 12.535 7.372 -18.114 1.00 88.62 288 TRP A C 1
ATOM 2172 O O . TRP A 1 288 ? 12.513 7.066 -16.917 1.00 88.62 288 TRP A O 1
ATOM 2182 N N . ALA A 1 289 ? 13.681 7.400 -18.800 1.00 88.06 289 ALA A N 1
ATOM 2183 C CA . ALA A 1 289 ? 14.962 7.164 -18.145 1.00 88.06 289 ALA A CA 1
ATOM 2184 C C . ALA A 1 289 ? 15.145 8.133 -16.949 1.00 88.06 289 ALA A C 1
ATOM 2186 O O . ALA A 1 289 ? 14.881 9.332 -17.079 1.00 88.06 289 ALA A O 1
ATOM 2187 N N . PRO A 1 290 ? 15.657 7.682 -15.784 1.00 86.06 290 PRO A N 1
ATOM 2188 C CA . PRO A 1 290 ? 15.579 8.457 -14.538 1.00 86.06 290 PRO A CA 1
ATOM 2189 C C . PRO A 1 290 ? 16.119 9.891 -14.629 1.00 86.06 290 PRO A C 1
ATOM 2191 O O . PRO A 1 290 ? 15.566 10.820 -14.040 1.00 86.06 290 PRO A O 1
ATOM 2194 N N . ARG A 1 291 ? 17.208 10.096 -15.384 1.00 89.88 291 ARG A N 1
ATOM 2195 C CA . ARG A 1 291 ? 17.835 11.414 -15.550 1.00 89.88 291 ARG A CA 1
ATOM 2196 C C . ARG A 1 291 ? 17.006 12.352 -16.430 1.00 89.88 291 ARG A C 1
ATOM 2198 O O . ARG A 1 291 ? 16.926 13.539 -16.116 1.00 89.88 291 ARG A O 1
ATOM 2205 N N . THR A 1 292 ? 16.428 11.849 -17.519 1.00 89.94 292 THR A N 1
ATOM 2206 C CA . THR A 1 292 ? 15.618 12.651 -18.448 1.00 89.94 292 THR A CA 1
ATOM 2207 C C . THR A 1 292 ? 14.237 12.914 -17.861 1.00 89.94 292 THR A C 1
ATOM 2209 O O . THR A 1 292 ? 13.822 14.069 -17.838 1.00 89.94 292 THR A O 1
ATOM 2212 N N . GLY A 1 293 ? 13.599 11.915 -17.241 1.00 89.69 293 GLY A N 1
ATOM 2213 C CA . GLY A 1 293 ? 12.332 12.085 -16.521 1.00 89.69 293 GLY A CA 1
ATOM 2214 C C . GLY A 1 293 ? 12.421 13.115 -15.387 1.00 89.69 293 GLY A C 1
ATOM 2215 O O . GLY A 1 293 ? 11.564 13.993 -15.257 1.00 89.69 293 GLY A O 1
ATOM 2216 N N . ALA A 1 294 ? 13.511 13.104 -14.608 1.00 89.00 294 ALA A N 1
ATOM 2217 C CA . ALA A 1 294 ? 13.756 14.129 -13.589 1.00 89.00 294 ALA A CA 1
ATOM 2218 C C . ALA A 1 294 ? 13.941 15.538 -14.187 1.00 89.00 294 ALA A C 1
ATOM 2220 O O . ALA A 1 294 ? 13.489 16.529 -13.604 1.00 89.00 294 ALA A O 1
ATOM 2221 N N . ALA A 1 295 ? 14.597 15.650 -15.346 1.00 92.81 295 ALA A N 1
ATOM 2222 C CA . ALA A 1 295 ? 14.783 16.924 -16.034 1.00 92.81 295 ALA A CA 1
ATOM 2223 C C . ALA A 1 295 ? 13.465 17.464 -16.617 1.00 92.81 295 ALA A C 1
ATOM 2225 O O . ALA A 1 295 ? 13.176 18.648 -16.430 1.00 92.81 295 ALA A O 1
ATOM 2226 N N . ALA A 1 296 ? 12.649 16.604 -17.232 1.00 91.94 296 ALA A N 1
ATOM 2227 C CA . ALA A 1 296 ? 11.318 16.936 -17.740 1.00 91.94 296 ALA A CA 1
ATOM 2228 C C . ALA A 1 296 ? 10.380 17.378 -16.605 1.00 91.94 296 ALA A C 1
ATOM 2230 O O . ALA A 1 296 ? 9.784 18.453 -16.668 1.00 91.94 296 ALA A O 1
ATOM 2231 N N . THR A 1 297 ? 10.368 16.637 -15.492 1.00 91.50 297 THR A N 1
ATOM 2232 C CA . THR A 1 297 ? 9.632 16.996 -14.266 1.00 91.50 297 THR A CA 1
ATOM 2233 C C . THR A 1 297 ? 10.043 18.375 -13.749 1.00 91.50 297 THR A C 1
ATOM 2235 O O . THR A 1 297 ? 9.205 19.200 -13.382 1.00 91.50 297 THR A O 1
ATOM 2238 N N . LYS A 1 298 ? 11.349 18.663 -13.724 1.00 92.56 298 LYS A N 1
ATOM 2239 C CA . LYS A 1 298 ? 11.858 19.971 -13.301 1.00 92.56 298 LYS A CA 1
ATOM 2240 C C . LYS A 1 298 ? 11.421 21.084 -14.255 1.00 92.56 298 LYS A C 1
ATOM 2242 O O . LYS A 1 298 ? 11.040 22.149 -13.775 1.00 92.56 298 LYS A O 1
ATOM 2247 N N . ALA A 1 299 ? 11.477 20.856 -15.568 1.00 94.44 299 ALA A N 1
ATOM 2248 C CA . ALA A 1 299 ? 11.023 21.818 -16.571 1.00 94.44 299 ALA A CA 1
ATOM 2249 C C . ALA A 1 299 ? 9.525 22.122 -16.410 1.00 94.44 299 ALA A C 1
ATOM 2251 O O . ALA A 1 299 ? 9.148 23.292 -16.341 1.00 94.44 299 ALA A O 1
ATOM 2252 N N . PHE A 1 300 ? 8.702 21.086 -16.225 1.00 93.56 300 PHE A N 1
ATOM 2253 C CA . PHE A 1 300 ? 7.276 21.228 -15.938 1.00 93.56 300 PHE A CA 1
ATOM 2254 C C . PHE A 1 300 ? 7.033 22.072 -14.682 1.00 93.56 300 PHE A C 1
ATOM 2256 O O . PHE A 1 300 ? 6.309 23.062 -14.725 1.00 93.56 300 PHE A O 1
ATOM 2263 N N . LYS A 1 301 ? 7.689 21.737 -13.559 1.00 90.75 301 LYS A N 1
ATOM 2264 C CA . LYS A 1 301 ? 7.534 22.468 -12.286 1.00 90.75 301 LYS A CA 1
ATOM 2265 C C . LYS A 1 301 ? 7.948 23.942 -12.402 1.00 90.75 301 LYS A C 1
ATOM 2267 O O . LYS A 1 301 ? 7.372 24.795 -11.728 1.00 90.75 301 LYS A O 1
ATOM 2272 N N . VAL A 1 302 ? 8.931 24.268 -13.248 1.00 93.81 302 VAL A N 1
ATOM 2273 C CA . VAL A 1 302 ? 9.311 25.662 -13.541 1.00 93.81 302 VAL A CA 1
ATOM 2274 C C . VAL A 1 302 ? 8.201 26.385 -14.309 1.00 93.81 302 VAL A C 1
ATOM 2276 O O . VAL A 1 302 ? 7.823 27.483 -13.899 1.00 93.81 302 VAL A O 1
ATOM 2279 N N . ALA A 1 303 ? 7.660 25.769 -15.363 1.00 93.81 303 ALA A N 1
ATOM 2280 C CA . ALA A 1 303 ? 6.577 26.339 -16.163 1.00 93.81 303 ALA A CA 1
ATOM 2281 C C . ALA A 1 303 ? 5.288 26.519 -15.346 1.00 93.81 303 ALA A C 1
ATOM 2283 O O . ALA A 1 303 ? 4.751 27.625 -15.289 1.00 93.81 303 ALA A O 1
ATOM 2284 N N . SER A 1 304 ? 4.854 25.486 -14.617 1.00 90.19 304 SER A N 1
ATOM 2285 C CA . SER A 1 304 ? 3.670 25.552 -13.748 1.00 90.19 304 SER A CA 1
ATOM 2286 C C . SER A 1 304 ? 3.790 26.675 -12.712 1.00 90.19 304 SER A C 1
ATOM 2288 O O . SER A 1 304 ? 2.885 27.489 -12.532 1.00 90.19 304 SER A O 1
ATOM 2290 N N . LYS A 1 305 ? 4.963 26.814 -12.081 1.00 89.75 305 LYS A N 1
ATOM 2291 C CA . LYS A 1 305 ? 5.217 27.892 -11.119 1.00 89.75 305 LYS A CA 1
ATOM 2292 C C . LYS A 1 305 ? 5.179 29.285 -11.751 1.00 89.75 305 LYS A C 1
ATOM 2294 O O . LYS A 1 305 ? 4.830 30.239 -11.055 1.00 89.75 305 LYS A O 1
ATOM 2299 N N . ALA A 1 306 ? 5.571 29.430 -13.017 1.00 92.44 306 ALA A N 1
ATOM 2300 C CA . ALA A 1 306 ? 5.453 30.696 -13.737 1.00 92.44 306 ALA A CA 1
ATOM 2301 C C . ALA A 1 306 ? 3.977 31.050 -13.974 1.00 92.44 306 ALA A C 1
ATOM 2303 O O . ALA A 1 306 ? 3.562 32.160 -13.638 1.00 92.44 306 ALA A O 1
ATOM 2304 N N . ILE A 1 307 ? 3.174 30.081 -14.422 1.00 91.50 307 ILE A N 1
ATOM 2305 C CA . ILE A 1 307 ? 1.723 30.227 -14.615 1.00 91.50 307 ILE A CA 1
ATOM 2306 C C . ILE A 1 307 ? 1.033 30.588 -13.295 1.00 91.50 307 ILE A C 1
ATOM 2308 O O . ILE A 1 307 ? 0.335 31.595 -13.211 1.00 91.50 307 ILE A O 1
ATOM 2312 N N . GLY A 1 308 ? 1.309 29.845 -12.218 1.00 83.19 308 GLY A N 1
ATOM 2313 C CA . GLY A 1 308 ? 0.732 30.099 -10.893 1.00 83.19 308 GLY A CA 1
ATOM 2314 C C . GLY A 1 308 ? 1.105 31.459 -10.282 1.00 83.19 308 GLY A C 1
ATOM 2315 O O . GLY A 1 308 ? 0.492 31.886 -9.306 1.00 83.19 308 GLY A O 1
ATOM 2316 N N . ARG A 1 309 ? 2.100 32.159 -10.843 1.00 89.62 309 ARG A N 1
ATOM 2317 C CA . ARG A 1 309 ? 2.485 33.534 -10.476 1.00 89.62 309 ARG A CA 1
ATOM 2318 C C . ARG A 1 309 ? 1.884 34.602 -11.399 1.00 89.62 309 ARG A C 1
ATOM 2320 O O . ARG A 1 309 ? 2.262 35.764 -11.278 1.00 89.62 309 ARG A O 1
ATOM 2327 N N . GLY A 1 310 ? 0.968 34.223 -12.290 1.00 87.88 310 GLY A N 1
ATOM 2328 C CA . GLY A 1 310 ? 0.342 35.113 -13.268 1.00 87.88 310 GLY A CA 1
ATOM 2329 C C . GLY A 1 310 ? 1.176 35.344 -14.530 1.00 87.88 310 GLY A C 1
ATOM 2330 O O . GLY A 1 310 ? 0.977 36.353 -15.199 1.00 87.88 310 GLY A O 1
ATOM 2331 N N . GLY A 1 311 ? 2.137 34.464 -14.830 1.00 90.69 311 GLY A N 1
ATOM 2332 C CA . GLY A 1 311 ? 2.894 34.501 -16.083 1.00 90.69 311 GLY A CA 1
ATOM 2333 C C . GLY A 1 311 ? 2.055 34.090 -17.296 1.00 90.69 311 GLY A C 1
ATOM 2334 O O . GLY A 1 311 ? 0.997 33.476 -17.152 1.00 90.69 311 GLY A O 1
ATOM 2335 N N . ASP A 1 312 ? 2.544 34.411 -18.495 1.00 95.88 312 ASP A N 1
ATOM 2336 C CA . ASP A 1 312 ? 1.882 34.044 -19.748 1.00 95.88 312 ASP A CA 1
ATOM 2337 C C . ASP A 1 312 ? 1.881 32.517 -19.945 1.00 95.88 312 ASP A C 1
ATOM 2339 O O . ASP A 1 312 ? 2.927 31.859 -19.923 1.00 95.88 312 ASP A O 1
ATOM 2343 N N . VAL A 1 313 ? 0.687 31.946 -20.121 1.00 93.62 313 VAL A N 1
ATOM 2344 C CA . VAL A 1 313 ? 0.497 30.490 -20.211 1.00 93.62 313 VAL A CA 1
ATOM 2345 C C . VAL A 1 313 ? 1.139 29.929 -21.478 1.00 93.62 313 VAL A C 1
ATOM 2347 O O . VAL A 1 313 ? 1.767 28.873 -21.432 1.00 93.62 313 VAL A O 1
ATOM 2350 N N . ARG A 1 314 ? 1.047 30.646 -22.604 1.00 96.69 314 ARG A N 1
ATOM 2351 C CA . ARG A 1 314 ? 1.629 30.210 -23.877 1.00 96.69 314 ARG A CA 1
ATOM 2352 C C . ARG A 1 314 ? 3.149 30.217 -23.811 1.00 96.69 314 ARG A C 1
ATOM 2354 O O . ARG A 1 314 ? 3.785 29.275 -24.285 1.00 96.69 314 ARG A O 1
ATOM 2361 N N . GLU A 1 315 ? 3.747 31.245 -23.222 1.00 96.62 315 GLU A N 1
ATOM 2362 C CA . GLU A 1 315 ? 5.193 31.319 -23.007 1.00 96.62 315 GLU A CA 1
ATOM 2363 C C . GLU A 1 315 ? 5.672 30.178 -22.102 1.00 96.62 315 GLU A C 1
ATOM 2365 O O . GLU A 1 315 ? 6.644 29.498 -22.430 1.00 96.62 315 GLU A O 1
ATOM 2370 N N . ALA A 1 316 ? 4.957 29.905 -21.008 1.00 96.19 316 ALA A N 1
ATOM 2371 C CA . ALA A 1 316 ? 5.293 28.814 -20.099 1.00 96.19 316 ALA A CA 1
ATOM 2372 C C . ALA A 1 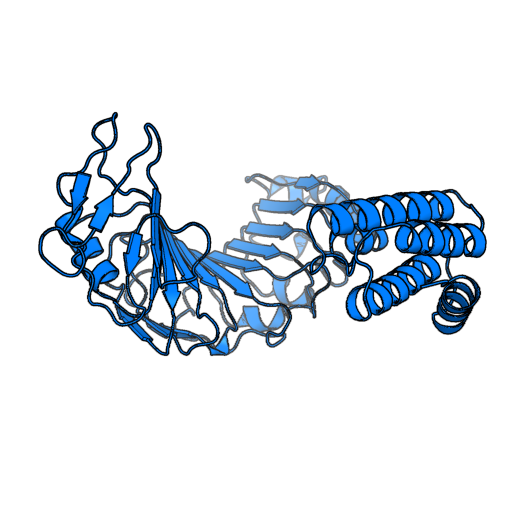316 ? 5.201 27.435 -20.776 1.00 96.19 316 ALA A C 1
ATOM 2374 O O . ALA A 1 316 ? 6.125 26.629 -20.644 1.00 96.19 316 ALA A O 1
ATOM 2375 N N . VAL A 1 317 ? 4.130 27.180 -21.539 1.00 95.88 317 VAL A N 1
ATOM 2376 C CA . VAL A 1 317 ? 3.948 25.935 -22.304 1.00 95.88 317 VAL A CA 1
ATOM 2377 C C . VAL A 1 317 ? 5.047 25.792 -23.356 1.00 95.88 317 VAL A C 1
ATOM 2379 O O . VAL A 1 317 ? 5.769 24.801 -23.365 1.00 95.88 317 VAL A O 1
ATOM 2382 N N . THR A 1 31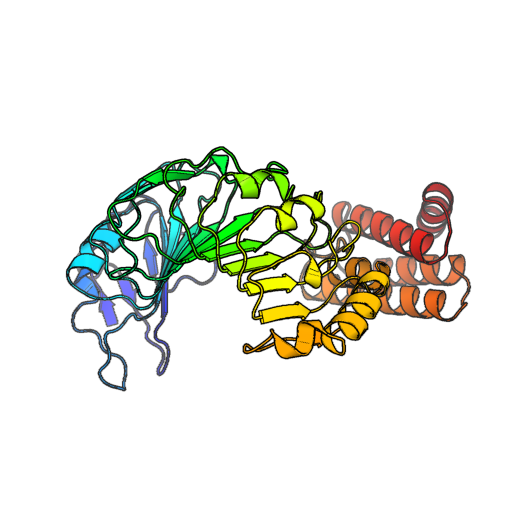8 ? 5.244 26.794 -24.214 1.00 96.19 318 THR A N 1
ATOM 2383 C CA . THR A 1 318 ? 6.247 26.712 -25.291 1.00 96.19 318 THR A CA 1
ATOM 2384 C C . THR A 1 318 ? 7.683 26.637 -24.761 1.00 96.19 318 THR A C 1
ATOM 2386 O O . THR A 1 318 ? 8.512 25.926 -25.329 1.00 96.19 318 THR A O 1
ATOM 2389 N N . GLY A 1 319 ? 7.985 27.311 -23.648 1.00 96.06 319 GLY A N 1
ATOM 2390 C CA . GLY A 1 319 ? 9.265 27.207 -22.949 1.00 96.06 319 GLY A CA 1
ATOM 2391 C C . GLY A 1 319 ? 9.517 25.813 -22.369 1.00 96.06 319 GLY A C 1
ATOM 2392 O O . GLY A 1 319 ? 10.632 25.300 -22.479 1.00 96.06 319 GLY A O 1
ATOM 2393 N N . PHE A 1 320 ? 8.488 25.172 -21.808 1.00 96.06 320 PHE A N 1
ATOM 2394 C CA . PHE A 1 320 ? 8.558 23.775 -21.378 1.00 96.06 320 PHE A CA 1
ATOM 2395 C C . PHE A 1 320 ? 8.859 22.837 -22.555 1.00 96.06 320 PHE A C 1
ATOM 2397 O O . PHE A 1 320 ? 9.803 22.053 -22.466 1.00 96.06 320 PHE A O 1
ATOM 2404 N N . VAL A 1 321 ? 8.125 22.962 -23.666 1.00 95.31 321 VAL A N 1
ATOM 2405 C CA . VAL A 1 321 ? 8.283 22.086 -24.843 1.00 95.31 321 VAL A CA 1
ATOM 2406 C C . VAL A 1 321 ? 9.689 22.172 -25.424 1.00 95.31 321 VAL A C 1
ATOM 2408 O O . VAL A 1 321 ? 10.329 21.142 -25.622 1.00 95.31 321 VAL A O 1
ATOM 2411 N N . ARG A 1 322 ? 10.226 23.387 -25.595 1.00 93.88 322 ARG A N 1
ATOM 2412 C CA . ARG A 1 322 ? 11.618 23.581 -26.035 1.00 93.88 322 ARG A CA 1
ATOM 2413 C C . ARG A 1 322 ? 12.609 22.921 -25.086 1.00 93.88 322 ARG A C 1
ATOM 2415 O O . ARG A 1 322 ? 13.532 22.242 -25.518 1.00 93.88 322 ARG A O 1
ATOM 2422 N N . ARG A 1 323 ? 12.404 23.083 -23.775 1.00 94.00 323 ARG A N 1
ATOM 2423 C CA . ARG A 1 323 ? 13.313 22.510 -22.782 1.00 94.00 323 ARG A CA 1
ATOM 2424 C C . ARG A 1 323 ? 13.290 20.983 -22.774 1.00 94.00 323 ARG A C 1
ATOM 2426 O O . ARG A 1 323 ? 14.312 20.378 -22.458 1.00 94.00 323 ARG A O 1
ATOM 2433 N N . VAL A 1 324 ? 12.146 20.377 -23.088 1.00 92.00 324 VAL A N 1
ATOM 2434 C CA . VAL A 1 324 ? 12.029 18.929 -23.283 1.00 92.00 324 VAL A CA 1
ATOM 2435 C C . VAL A 1 324 ? 12.706 18.494 -24.580 1.00 92.00 324 VAL A C 1
ATOM 2437 O O . VAL A 1 324 ? 13.444 17.518 -24.542 1.00 92.00 324 VAL A O 1
ATOM 2440 N N . GLY A 1 325 ? 12.546 19.236 -25.680 1.00 88.88 325 GLY A N 1
ATOM 2441 C CA . GLY A 1 325 ? 13.208 18.937 -26.958 1.00 88.88 325 GLY A CA 1
ATOM 2442 C C . GLY A 1 325 ? 14.740 18.933 -26.890 1.00 88.88 325 GLY A C 1
ATOM 2443 O O . GLY A 1 325 ? 15.397 18.185 -27.603 1.00 88.88 325 GLY A O 1
ATOM 2444 N N . GLU A 1 326 ? 15.327 19.694 -25.964 1.00 91.38 326 GLU A N 1
ATOM 2445 C CA . GLU A 1 326 ? 16.774 19.687 -25.697 1.00 91.38 326 GLU A CA 1
ATOM 2446 C C . GLU A 1 326 ? 17.266 18.450 -24.914 1.00 91.38 326 GLU A C 1
ATOM 2448 O O . GLU A 1 326 ? 18.475 18.289 -24.704 1.00 91.38 326 GLU A O 1
ATOM 2453 N N . LEU A 1 327 ? 16.366 17.599 -24.407 1.00 91.75 327 LEU A N 1
ATOM 2454 C CA . LEU A 1 327 ? 16.745 16.406 -23.651 1.00 91.75 327 LEU A CA 1
ATOM 2455 C C . LEU A 1 327 ? 17.174 15.273 -24.600 1.00 91.75 327 LEU A C 1
ATOM 2457 O O . LEU A 1 327 ? 16.554 15.056 -25.637 1.00 91.75 327 LEU A O 1
ATOM 2461 N N . PRO A 1 328 ? 18.223 14.506 -24.255 1.00 89.38 328 PRO A N 1
ATOM 2462 C CA . PRO A 1 328 ? 18.636 13.368 -25.069 1.00 89.38 328 PRO A CA 1
ATOM 2463 C C . PRO A 1 328 ? 17.615 12.225 -24.983 1.00 89.38 328 PRO A C 1
ATOM 2465 O O . PRO A 1 328 ? 17.098 11.951 -23.901 1.00 89.38 328 PRO A O 1
ATOM 2468 N N . GLY A 1 329 ? 17.407 11.510 -26.094 1.00 83.25 329 GLY A N 1
ATOM 2469 C CA . GLY A 1 329 ? 16.582 10.296 -26.135 1.00 83.25 329 GLY A CA 1
ATOM 2470 C C . GLY A 1 329 ? 15.076 10.548 -26.031 1.00 83.25 329 GLY A C 1
ATOM 2471 O O . GLY A 1 329 ? 14.384 9.754 -25.407 1.00 83.25 329 GLY A O 1
ATOM 2472 N N . VAL A 1 330 ? 14.589 11.665 -26.584 1.00 83.75 330 VAL A N 1
ATOM 2473 C CA . VAL A 1 330 ? 13.153 11.964 -26.706 1.00 83.75 330 VAL A CA 1
ATOM 2474 C C . VAL A 1 330 ? 12.622 11.353 -28.007 1.00 83.75 330 VAL A C 1
ATOM 2476 O O . VAL A 1 330 ? 12.707 11.950 -29.086 1.00 83.75 330 VAL A O 1
ATOM 2479 N N . GLU A 1 331 ? 12.083 10.143 -27.897 1.00 82.50 331 GLU A N 1
ATOM 2480 C CA . GLU A 1 331 ? 11.502 9.375 -28.999 1.00 82.50 331 GLU A CA 1
ATOM 2481 C C . GLU A 1 331 ? 9.968 9.478 -28.974 1.00 82.50 331 GLU A C 1
ATOM 2483 O O . GLU A 1 331 ? 9.396 10.225 -28.187 1.00 82.50 331 GLU A O 1
ATOM 2488 N N . THR A 1 332 ? 9.263 8.769 -29.859 1.00 81.75 332 THR A N 1
ATOM 2489 C CA . THR A 1 332 ? 7.803 8.899 -30.031 1.00 81.75 332 THR A CA 1
ATOM 2490 C C . THR A 1 332 ? 7.004 8.846 -28.721 1.00 81.75 332 THR A C 1
ATOM 2492 O O . THR A 1 332 ? 6.130 9.688 -28.536 1.00 81.75 332 THR A O 1
ATOM 2495 N N . GLY A 1 333 ? 7.330 7.932 -27.799 1.00 81.56 333 GLY A N 1
ATOM 2496 C CA . GLY A 1 333 ? 6.627 7.818 -26.514 1.00 81.56 333 GLY A CA 1
ATOM 2497 C C . GLY A 1 333 ? 6.843 9.034 -25.609 1.00 81.56 333 GLY A C 1
ATOM 2498 O O . GLY A 1 333 ? 5.887 9.635 -25.127 1.00 81.56 333 GLY A O 1
ATOM 2499 N N . GLU A 1 334 ? 8.089 9.485 -25.462 1.00 88.00 334 GLU A N 1
ATOM 2500 C CA . GLU A 1 334 ? 8.417 10.687 -24.691 1.00 88.00 334 GLU A CA 1
ATOM 2501 C C . GLU A 1 334 ? 7.771 11.950 -25.288 1.00 88.00 334 GLU A C 1
ATOM 2503 O O . GLU A 1 334 ? 7.446 12.900 -24.575 1.00 88.00 334 GLU A O 1
ATOM 2508 N N . ARG A 1 335 ? 7.550 11.984 -26.604 1.00 87.31 335 ARG A N 1
ATOM 2509 C CA . ARG A 1 335 ? 6.879 13.111 -27.271 1.00 87.31 335 ARG A CA 1
ATOM 2510 C C . ARG A 1 335 ? 5.391 13.163 -26.953 1.00 87.31 335 ARG A C 1
ATOM 2512 O O . ARG A 1 335 ? 4.864 14.256 -26.751 1.00 87.31 335 ARG A O 1
ATOM 2519 N N . GLU A 1 336 ? 4.731 12.011 -26.908 1.00 87.94 336 GLU A N 1
ATOM 2520 C CA . GLU A 1 336 ? 3.325 11.900 -26.504 1.00 87.94 336 GLU A CA 1
ATOM 2521 C C . GLU A 1 336 ? 3.154 12.318 -25.038 1.00 87.94 336 GLU A C 1
ATOM 2523 O O . GLU A 1 336 ? 2.312 13.163 -24.730 1.00 87.94 336 GLU A O 1
ATOM 2528 N N . ASP A 1 337 ? 4.045 11.857 -24.157 1.00 90.81 337 ASP A N 1
ATOM 2529 C CA . ASP A 1 337 ? 4.077 12.278 -22.754 1.00 90.81 337 ASP A CA 1
ATOM 2530 C C . ASP A 1 337 ? 4.314 13.793 -22.614 1.00 90.81 337 ASP A C 1
ATOM 2532 O O . ASP A 1 337 ? 3.684 14.473 -21.800 1.00 90.81 337 ASP A O 1
ATOM 2536 N N . ALA A 1 338 ? 5.205 14.368 -23.428 1.00 91.56 338 ALA A N 1
ATOM 2537 C CA . ALA A 1 338 ? 5.439 15.809 -23.444 1.00 91.56 338 ALA A CA 1
ATOM 2538 C C . ALA A 1 338 ? 4.208 16.602 -23.921 1.00 91.56 338 ALA A C 1
ATOM 2540 O O . ALA A 1 338 ? 3.962 17.700 -23.411 1.00 91.56 338 ALA A O 1
ATOM 2541 N N . ALA A 1 339 ? 3.425 16.059 -24.858 1.00 91.62 339 ALA A N 1
ATOM 2542 C CA . ALA A 1 339 ? 2.180 16.667 -25.318 1.00 91.62 339 ALA A CA 1
ATOM 2543 C C . ALA A 1 339 ? 1.115 16.668 -24.211 1.00 91.62 339 ALA A C 1
ATOM 2545 O O . ALA A 1 339 ? 0.521 17.712 -23.938 1.00 91.62 339 ALA A O 1
ATOM 2546 N N . GLU A 1 340 ? 0.927 15.548 -23.505 1.00 91.44 340 GLU A N 1
ATOM 2547 C CA . GLU A 1 340 ? 0.012 15.487 -22.355 1.00 91.44 340 GLU A CA 1
ATOM 2548 C C . GLU A 1 340 ? 0.458 16.435 -21.233 1.00 91.44 340 GLU A C 1
ATOM 2550 O O . GLU A 1 340 ? -0.352 17.163 -20.659 1.00 91.44 340 GLU A O 1
ATOM 2555 N N . ALA A 1 341 ? 1.763 16.534 -20.969 1.00 91.94 341 ALA A N 1
ATOM 2556 C CA . ALA A 1 341 ? 2.291 17.508 -20.021 1.00 91.94 341 ALA A CA 1
ATOM 2557 C C . ALA A 1 341 ? 2.032 18.968 -20.455 1.00 91.94 341 ALA A C 1
ATOM 2559 O O . ALA A 1 341 ? 1.741 19.823 -19.616 1.00 91.94 341 ALA A O 1
ATOM 2560 N N . ALA A 1 342 ? 2.088 19.279 -21.752 1.00 93.44 342 ALA A N 1
ATOM 2561 C CA . ALA A 1 342 ? 1.726 20.603 -22.258 1.00 93.44 342 ALA A CA 1
ATOM 2562 C C . ALA A 1 342 ? 0.232 20.912 -22.051 1.00 93.44 342 ALA A C 1
ATOM 2564 O O . ALA A 1 342 ? -0.107 22.033 -21.663 1.00 93.44 342 ALA A O 1
ATOM 2565 N N . VAL A 1 343 ? -0.647 19.918 -22.232 1.00 92.06 343 VAL A N 1
ATOM 2566 C CA . VAL A 1 343 ? -2.083 20.034 -21.926 1.00 92.06 343 VAL A CA 1
ATOM 2567 C C . VAL A 1 343 ? -2.300 20.330 -20.444 1.00 92.06 343 VAL A C 1
ATOM 2569 O O . VAL A 1 343 ? -3.004 21.285 -20.122 1.00 92.06 343 VAL A O 1
ATOM 2572 N N . LEU A 1 344 ? -1.630 19.601 -19.545 1.00 89.12 344 LEU A N 1
ATOM 2573 C CA . LEU A 1 344 ? -1.722 19.841 -18.100 1.00 89.12 344 LEU A CA 1
ATOM 2574 C C . LEU A 1 344 ? -1.291 21.268 -17.715 1.00 89.12 344 LEU A C 1
ATOM 2576 O O . LEU A 1 344 ? -1.933 21.903 -16.880 1.00 89.12 344 LEU A O 1
ATOM 2580 N N . LEU A 1 345 ? -0.229 21.807 -18.327 1.00 90.75 345 LEU A N 1
ATOM 2581 C CA . LEU A 1 345 ? 0.174 23.207 -18.120 1.00 90.75 345 LEU A CA 1
ATOM 2582 C C . LEU A 1 345 ? -0.893 24.192 -18.622 1.00 90.75 345 LEU A C 1
ATOM 2584 O O . LEU A 1 345 ? -1.153 25.195 -17.956 1.00 90.75 345 LEU A O 1
ATOM 2588 N N . GLY A 1 346 ? -1.527 23.898 -19.760 1.00 90.38 346 GLY A N 1
ATOM 2589 C CA . GLY A 1 346 ? -2.664 24.659 -20.274 1.00 90.38 346 GLY A CA 1
ATOM 2590 C C . GLY A 1 346 ? -3.826 24.696 -19.282 1.00 90.38 346 GLY A C 1
ATOM 2591 O O . GLY A 1 346 ? -4.280 25.779 -18.916 1.00 90.38 346 GLY A O 1
ATOM 2592 N N . GLU A 1 347 ? -4.233 23.537 -18.762 1.00 87.12 347 GLU A N 1
ATOM 2593 C CA . GLU A 1 347 ? -5.313 23.419 -17.774 1.00 87.12 347 GLU A CA 1
ATOM 2594 C C . GLU A 1 347 ? -5.016 24.209 -16.491 1.00 87.12 347 GLU A C 1
ATOM 2596 O O . GLU A 1 347 ? -5.889 24.914 -15.980 1.00 87.12 347 GLU A O 1
ATOM 2601 N N . ILE A 1 348 ? -3.771 24.165 -15.996 1.00 84.81 348 ILE A N 1
ATOM 2602 C CA . ILE A 1 348 ? -3.322 24.972 -14.846 1.00 84.81 348 ILE A CA 1
ATOM 2603 C C . ILE A 1 348 ? -3.484 26.475 -15.127 1.00 84.81 348 ILE A C 1
ATOM 2605 O O . ILE A 1 348 ? -3.832 27.240 -14.226 1.00 84.81 348 ILE A O 1
ATOM 2609 N N . GLY A 1 349 ? -3.250 26.899 -16.369 1.00 86.69 349 GLY A N 1
ATOM 2610 C CA . GLY A 1 349 ? -3.423 28.276 -16.829 1.00 86.69 349 GLY A CA 1
ATOM 2611 C C . GLY A 1 349 ? -4.845 28.651 -17.256 1.00 86.69 349 GLY A C 1
ATOM 2612 O O . GLY A 1 349 ? -5.048 29.781 -17.696 1.00 86.69 349 GLY A O 1
ATOM 2613 N N . GLY A 1 350 ? -5.822 27.744 -17.143 1.00 87.06 350 GLY A N 1
ATOM 2614 C CA . GLY A 1 350 ? -7.203 27.979 -17.578 1.00 87.06 350 GLY A CA 1
ATOM 2615 C C . GLY A 1 350 ? -7.399 27.962 -19.098 1.00 87.06 350 GLY A C 1
ATOM 2616 O O . GLY A 1 350 ? -8.332 28.585 -19.602 1.00 87.06 350 GLY A O 1
ATOM 2617 N N . VAL A 1 351 ? -6.515 27.280 -19.824 1.00 92.81 351 VAL A N 1
ATOM 2618 C CA . VAL A 1 351 ? -6.536 27.118 -21.283 1.00 92.81 351 VAL A CA 1
ATOM 2619 C C . VAL A 1 351 ? -7.038 25.717 -21.633 1.00 92.81 351 VAL A C 1
ATOM 2621 O O . VAL A 1 351 ? -6.745 24.754 -20.926 1.00 92.81 351 VAL A O 1
ATOM 2624 N N . ASP A 1 352 ? -7.805 25.599 -22.716 1.00 90.31 352 ASP A N 1
ATOM 2625 C CA . ASP A 1 352 ? -8.320 24.315 -23.188 1.00 90.31 352 ASP A CA 1
ATOM 2626 C C . ASP A 1 352 ? -7.242 23.450 -23.871 1.00 90.31 352 ASP A C 1
ATOM 2628 O O . ASP A 1 352 ? -6.178 23.922 -24.287 1.00 90.31 352 ASP A O 1
ATOM 2632 N N . ARG A 1 353 ? -7.549 22.156 -24.001 1.00 93.56 353 ARG A N 1
ATOM 2633 C CA . ARG A 1 353 ? -6.654 21.139 -24.563 1.00 93.56 353 ARG A CA 1
ATOM 2634 C C . ARG A 1 353 ? -6.207 21.459 -25.988 1.00 93.56 353 ARG A C 1
ATOM 2636 O O . ARG A 1 353 ? -5.017 21.352 -26.270 1.00 93.56 353 ARG A O 1
ATOM 2643 N N . ASP A 1 354 ? -7.126 21.847 -26.868 1.00 93.06 354 ASP A N 1
ATOM 2644 C CA . ASP A 1 354 ? -6.821 22.056 -28.287 1.00 93.06 354 ASP A CA 1
ATOM 2645 C C . ASP A 1 354 ? -5.895 23.259 -28.466 1.00 93.06 354 ASP A C 1
ATOM 2647 O O . ASP A 1 354 ? -4.933 23.206 -29.235 1.00 93.06 354 ASP A O 1
ATOM 2651 N N . THR A 1 355 ? -6.120 24.320 -27.690 1.00 94.81 355 THR A N 1
ATOM 2652 C CA . THR A 1 355 ? -5.235 25.486 -27.661 1.00 94.81 355 THR A CA 1
ATOM 2653 C C . THR A 1 355 ? -3.835 25.124 -27.148 1.00 94.81 355 THR A C 1
ATOM 2655 O O . THR A 1 355 ? -2.837 25.499 -27.771 1.00 94.81 355 THR A O 1
ATOM 2658 N N . ALA A 1 356 ? -3.735 24.372 -26.046 1.00 93.06 356 ALA A N 1
ATOM 2659 C CA . ALA A 1 356 ? -2.451 23.949 -25.482 1.00 93.06 356 ALA A CA 1
ATOM 2660 C C . ALA A 1 356 ? -1.672 23.017 -26.431 1.00 93.06 356 ALA A C 1
ATOM 2662 O O . ALA A 1 356 ? -0.467 23.204 -26.629 1.00 93.06 356 ALA A O 1
ATOM 2663 N N . LEU A 1 357 ? -2.363 22.072 -27.080 1.00 92.38 357 LEU A N 1
ATOM 2664 C CA . LEU A 1 357 ? -1.786 21.213 -28.117 1.00 92.38 357 LEU A CA 1
ATOM 2665 C C . LEU A 1 357 ? -1.348 22.026 -29.334 1.00 92.38 357 LEU A C 1
ATOM 2667 O O . LEU A 1 357 ? -0.247 21.825 -29.832 1.00 92.38 357 LEU A O 1
ATOM 2671 N N . GLY A 1 358 ? -2.143 23.004 -29.772 1.00 93.00 358 GLY A N 1
ATOM 2672 C CA . GLY A 1 358 ? -1.758 23.904 -30.858 1.00 93.00 358 GLY A CA 1
ATOM 2673 C C . GLY A 1 358 ? -0.455 24.658 -30.572 1.00 93.00 358 GLY A C 1
ATOM 2674 O O . GLY A 1 358 ? 0.349 24.882 -31.476 1.00 93.00 358 GLY A O 1
ATOM 2675 N N . TRP A 1 359 ? -0.198 25.020 -29.311 1.00 96.25 359 TRP A N 1
ATOM 2676 C CA . TRP A 1 359 ? 1.082 25.607 -28.914 1.00 96.25 359 TRP A CA 1
ATOM 2677 C C . TRP A 1 359 ? 2.214 24.592 -28.909 1.00 96.25 359 TRP A C 1
ATOM 2679 O O . TRP A 1 359 ? 3.283 24.921 -29.410 1.00 96.25 359 TRP A O 1
ATOM 2689 N N . PHE A 1 360 ? 1.991 23.387 -28.385 1.00 92.81 360 PHE A N 1
ATOM 2690 C CA . PHE A 1 360 ? 2.963 22.293 -28.421 1.00 92.81 360 PHE A CA 1
ATOM 2691 C C . PHE A 1 360 ? 3.414 21.983 -29.857 1.00 92.81 360 PHE A C 1
ATOM 2693 O O . PHE A 1 360 ? 4.607 22.004 -30.161 1.00 92.81 360 PHE A O 1
ATOM 2700 N N . GLU A 1 361 ? 2.449 21.796 -30.755 1.00 90.31 361 GLU A N 1
ATOM 2701 C CA . GLU A 1 361 ? 2.652 21.506 -32.175 1.00 90.31 361 GLU A CA 1
ATOM 2702 C C . GLU A 1 361 ? 3.447 22.598 -32.898 1.00 90.31 361 GLU A C 1
ATOM 2704 O O . GLU A 1 361 ? 4.258 22.308 -33.772 1.00 90.31 361 GLU A O 1
ATOM 2709 N N . ALA A 1 362 ? 3.260 23.862 -32.512 1.00 89.88 362 ALA A N 1
ATOM 2710 C CA . ALA A 1 362 ? 3.928 24.992 -33.149 1.00 89.88 362 ALA A CA 1
ATOM 2711 C C . ALA A 1 362 ? 5.421 25.128 -32.799 1.00 89.88 362 ALA A C 1
ATOM 2713 O O . ALA A 1 362 ? 6.128 25.877 -33.477 1.00 89.88 362 ALA A O 1
ATOM 2714 N N . VAL A 1 363 ? 5.900 24.480 -31.731 1.00 89.25 363 VAL A N 1
ATOM 2715 C CA . VAL A 1 363 ? 7.303 24.590 -31.280 1.00 89.25 363 VAL A CA 1
ATOM 2716 C C . VAL A 1 363 ? 8.033 23.262 -31.131 1.00 89.25 363 VAL A C 1
ATOM 2718 O O . VAL A 1 363 ? 9.232 23.298 -30.861 1.00 89.25 363 VAL A O 1
ATOM 2721 N N . ARG A 1 364 ? 7.371 22.113 -31.304 1.00 78.75 364 ARG A N 1
ATOM 2722 C CA . ARG A 1 364 ? 8.075 20.826 -31.336 1.00 78.75 364 ARG A CA 1
ATOM 2723 C C . ARG A 1 364 ? 8.973 20.759 -32.578 1.00 78.75 364 ARG A C 1
ATOM 2725 O O . ARG A 1 364 ? 8.503 20.957 -33.695 1.00 78.75 364 ARG A O 1
ATOM 2732 N N . ASP A 1 365 ? 10.264 20.528 -32.377 1.00 68.50 365 ASP A N 1
ATOM 2733 C CA . ASP A 1 365 ? 11.297 20.483 -33.423 1.00 68.50 365 ASP A CA 1
ATOM 2734 C C . ASP A 1 365 ? 11.955 19.101 -33.567 1.00 68.50 365 ASP A C 1
ATOM 2736 O O . ASP A 1 365 ? 12.893 18.937 -34.348 1.00 68.50 365 ASP A O 1
ATOM 2740 N N . PHE A 1 366 ? 11.444 18.114 -32.831 1.00 61.09 366 PHE A N 1
ATOM 2741 C CA . PHE A 1 366 ? 11.942 16.746 -32.774 1.00 61.09 366 PHE A CA 1
ATOM 2742 C C . PHE A 1 366 ? 11.099 15.783 -33.603 1.00 61.09 366 PHE A C 1
ATOM 2744 O O . PHE A 1 366 ? 9.848 15.849 -33.561 1.00 61.09 366 PHE A O 1
#

Radius of gyration: 24.37 Å; Cα contacts (8 Å, |Δi|>4): 794; chains: 1; bounding box: 52×64×57 Å

Solvent-accessible surface area (backbone atoms only — not comparable to full-atom values): 19060 Å² total; per-residue (Å²): 86,74,32,36,40,79,41,88,62,65,38,68,48,84,86,56,92,95,63,44,64,44,34,36,21,31,83,91,54,84,88,50,66,41,78,41,57,42,80,44,65,60,41,67,70,57,45,62,94,39,57,41,98,85,73,43,69,30,61,32,30,38,40,39,39,28,61,57,64,54,64,37,60,53,18,49,84,41,78,29,52,27,40,39,40,30,34,73,46,71,44,79,46,69,30,56,69,19,26,28,59,24,40,34,41,31,26,75,88,21,48,34,37,38,30,40,25,22,28,93,38,19,44,30,40,34,42,34,37,47,71,85,33,53,48,74,44,71,56,81,55,69,30,39,37,34,40,40,42,48,68,85,40,73,47,49,63,72,93,58,73,79,44,35,77,30,38,38,42,34,43,37,42,45,47,84,34,71,44,36,35,41,58,47,55,70,69,30,76,49,28,28,35,42,37,42,31,12,21,53,32,60,40,50,48,54,52,82,42,65,31,31,31,44,35,42,28,43,21,54,56,53,75,60,50,65,64,74,75,62,33,87,60,42,24,25,41,38,36,37,42,25,17,35,73,56,43,53,52,50,48,52,47,59,72,39,82,55,38,82,54,42,81,46,80,62,49,67,47,58,68,33,58,57,68,58,52,40,74,74,75,58,58,65,42,79,84,42,61,71,72,54,20,53,50,45,52,51,40,48,55,53,26,46,53,39,32,78,71,72,42,61,48,66,60,28,38,42,53,32,51,47,59,47,67,72,43,82,88,70,47,74,68,53,50,52,33,50,49,53,48,29,28,54,46,19,50,77,54,76,40,56,58,69,64,23,43,54,46,46,66,74,57,64,89,125

Organism: NCBI:txid42197

Secondary structure (DSSP, 8-state):
-EE-SSSTT-EE--PPTT--EEEEE-TT-TT-SEE--TTPPP-GGGGTT-B-TTS-BS-SEEEEEES--HHHHHHHHS-BSEEEEEESS-EEEE-TT--BS-EEEE-TTS-EEEEEPPTTT-SEEEEES-GGGEEEEE-SSPPEEEEE--TTS-SSPPP-GGGTT--EEEEE--TTSSPEEGGGGGG-TT--EEEEESSEE-GGGGGGS--SEEEEEEES--TTPPPGGG-TT--EEEEEEEEHHHHHHHHHHTTSGGGGG--S--EEEEEE-HHHHHHHH--GGGGS-HHHHHHHHHHHHHHHHHHTTT--HHHHHHHHHHHHHTSTT--HHHHHHHHHHHHHHHHHTT--HHHHHHHHHHH---

Sequence (366 aa):
MSVSLTGPGSHVLVRRPGVGSLSVGPPGSDKVDLVVGPDDRVDWTALDGLETPAGGLWPRWVDYRGNDLSVFEWARARRVEGLHFEAASDVVIDASGSRFGSLTVNSGGHCVRLRLAPAELCPRVALQGAPTDFVLAAGGALPELALALPATSARALPRLPVLADLTHLMVSTGPLDEPFDCRSLLQFPRLRSLALSGSLANLGALEALPLRQLQIRFCPDLSGLPPLRSFPELTSFLAWNVDAAVGRRLRTELRGPIAQRLTGHSGVSQLRERPWFVEEYGLPFAGWAPRTGAAATKAFKVASKAIGRGGDVREAVTGFVRRVGELPGVETGEREDAAEAAVLLGEIGGVDRDTALGWFEAVRDF

Nearest PDB structures (foldseek):
  8suf-assembly2_B  TM=2.700E-01  e=1.576E+00  Caenorhabditis elegans

Mean predicted aligned error: 7.26 Å

Foldseek 3Di:
DFFAFQHGSPDDADDDAPQLEAEEEDPPDPPHRYHDHQAGATDPCSQPPDAHPVRHRGNQEYEYEHAHQCLLVVQLVPERAEYEYEYPEAHEHENQRGAYVEYEYEDVAYAYEYEDHACVRHQYYEYEEALVSYRYHYDYHDHAYEYEYELPHDLAHDQDLNCLQPAHYEYEDAQPGDARECLNVLSRQNHAAYAYEHHHPQLLNCLNHQYQYYEYESHQDPPNNDQPVSNVNHQEYYYYNYAQPVLVVNQVSCVDPCVVRHPDYYDRDNHDHNLVSCLVRVQLLPPPDPVLSVQLSVLLVVLLVCLVVVHDLLCSLLSSLVSSLPGPPCDPSNLVSSLVSQQSSCVSNVHHSVVSSVSSVVRHPD

pLDDT: mean 93.42, std 5.43, range [61.09, 98.88]